Protein AF-A0A8T8TWC3-F1 (afdb_monomer_lite)

pLDDT: mean 83.65, std 14.58, range [35.47, 97.69]

Radius of gyration: 19.7 Å; chains: 1; bounding box: 53×45×51 Å

Secondary structure (DSSP, 8-state):
-HHHHHHHHHHHTPPTT-THHHHHHHHHHHHHHHHGGG--HHHHHHHHHHHHHHHHHHHHHTTHHHHH-TTHHHHHHHHHHHHHHHHHHHS-SSSPPPBTTBSS--HHHHHHHHHHHHHHHHHHHHHHHS--TTSS--SSTTSPPGGGPBPPPPHHHHT--SHHHHHHHHHHHHHHHHTT-TTS-TT-PPBHHHHHHHHHHHTT-S-S---SSHHHHHHHHHHHHHH--HHHHHHHHHTT--

Structure (mmCIF, N/CA/C/O backbone):
data_AF-A0A8T8TWC3-F1
#
_entry.id   AF-A0A8T8TWC3-F1
#
loop_
_atom_site.group_PDB
_atom_site.id
_atom_site.type_symbol
_atom_site.label_atom_id
_atom_site.label_alt_id
_atom_site.label_comp_id
_atom_site.label_asym_id
_atom_site.label_entity_id
_atom_site.label_seq_id
_atom_site.pdbx_PDB_ins_code
_atom_site.Cartn_x
_atom_site.Cartn_y
_atom_site.Cartn_z
_atom_site.occupancy
_atom_site.B_iso_or_equiv
_atom_site.auth_seq_id
_atom_site.auth_comp_id
_atom_site.auth_asym_id
_atom_site.auth_atom_id
_atom_site.pdbx_PDB_model_num
ATOM 1 N N . MET A 1 1 ? -11.747 -10.039 1.192 1.00 68.50 1 MET A N 1
ATOM 2 C CA . MET A 1 1 ? -12.001 -8.708 0.592 1.00 68.50 1 MET A CA 1
ATOM 3 C C . MET A 1 1 ? -13.422 -8.215 0.859 1.00 68.50 1 MET A C 1
ATOM 5 O O . MET A 1 1 ? -13.552 -7.086 1.308 1.00 68.50 1 MET A O 1
ATOM 9 N N . THR A 1 2 ? -14.462 -9.041 0.670 1.00 88.06 2 THR A N 1
ATOM 10 C CA . THR A 1 2 ? -15.873 -8.675 0.929 1.00 88.06 2 THR A CA 1
ATOM 11 C C . THR A 1 2 ? -16.098 -8.075 2.320 1.00 88.06 2 THR A C 1
ATOM 13 O O . THR A 1 2 ? -16.630 -6.976 2.415 1.00 88.06 2 THR A O 1
ATOM 16 N N . THR A 1 3 ? -15.568 -8.700 3.380 1.00 93.31 3 THR A N 1
ATOM 17 C CA . THR A 1 3 ? -15.693 -8.180 4.753 1.00 93.31 3 THR A CA 1
ATOM 18 C C . THR A 1 3 ? -15.097 -6.780 4.920 1.00 93.31 3 THR A C 1
ATOM 20 O O . THR A 1 3 ? -15.737 -5.903 5.490 1.00 93.31 3 THR A O 1
ATOM 23 N N . CYS A 1 4 ? -13.902 -6.530 4.372 1.00 94.69 4 CYS A N 1
ATOM 24 C CA . CYS A 1 4 ? -13.274 -5.206 4.418 1.00 94.69 4 CYS A CA 1
ATOM 25 C C . CYS A 1 4 ? -14.104 -4.159 3.662 1.00 94.69 4 CYS A C 1
ATOM 27 O O . CYS A 1 4 ? -14.303 -3.050 4.156 1.00 94.69 4 CYS A O 1
ATOM 29 N N . GLN A 1 5 ? -14.660 -4.514 2.500 1.00 94.19 5 GLN A N 1
ATOM 30 C CA . GLN A 1 5 ? -15.550 -3.623 1.750 1.00 94.19 5 GLN A CA 1
ATOM 31 C C . GLN A 1 5 ? -16.832 -3.307 2.531 1.00 94.19 5 GLN A C 1
ATOM 33 O O . GLN A 1 5 ? -17.268 -2.157 2.540 1.00 94.19 5 GLN A O 1
ATOM 38 N N . ASP A 1 6 ? -17.423 -4.298 3.201 1.00 95.50 6 ASP A N 1
ATOM 39 C CA . ASP A 1 6 ? -18.615 -4.113 4.033 1.00 95.50 6 ASP A CA 1
ATOM 40 C C . ASP A 1 6 ? -18.322 -3.206 5.236 1.00 95.50 6 ASP A C 1
ATOM 42 O O . ASP A 1 6 ? -19.067 -2.257 5.486 1.00 95.50 6 ASP A O 1
ATOM 46 N N . ILE A 1 7 ? -17.201 -3.432 5.929 1.00 95.88 7 ILE A N 1
ATOM 47 C CA . ILE A 1 7 ? -16.739 -2.590 7.041 1.00 95.88 7 ILE A CA 1
ATOM 48 C C . ILE A 1 7 ? -16.455 -1.164 6.560 1.00 95.88 7 ILE A C 1
ATOM 50 O O . ILE A 1 7 ? -16.879 -0.212 7.208 1.00 95.88 7 ILE A O 1
ATOM 54 N N . THR A 1 8 ? -15.816 -0.997 5.401 1.00 94.44 8 THR A N 1
ATOM 55 C CA . THR A 1 8 ? -15.522 0.326 4.824 1.00 94.44 8 THR A CA 1
ATOM 56 C C . THR A 1 8 ? -16.798 1.075 4.453 1.00 94.44 8 THR A C 1
ATOM 58 O O . THR A 1 8 ? -16.935 2.260 4.754 1.00 94.44 8 THR A O 1
ATOM 61 N N . ARG A 1 9 ? -17.775 0.388 3.846 1.00 93.94 9 ARG A N 1
ATOM 62 C CA . ARG A 1 9 ? -19.093 0.969 3.554 1.00 93.94 9 ARG A CA 1
ATOM 63 C C . ARG A 1 9 ? -19.804 1.384 4.838 1.00 93.94 9 ARG A C 1
ATOM 65 O O . ARG A 1 9 ? -20.318 2.496 4.912 1.00 93.94 9 ARG A O 1
ATOM 72 N N . LYS A 1 10 ? -19.764 0.531 5.864 1.00 93.81 10 LYS A N 1
ATOM 73 C CA . LYS A 1 10 ? -20.323 0.827 7.185 1.00 93.81 10 LYS A CA 1
ATOM 74 C C . LYS A 1 10 ? -19.643 2.033 7.833 1.00 93.81 10 LYS A C 1
ATOM 76 O O . LYS A 1 10 ? -20.338 2.888 8.368 1.00 93.81 10 LYS A O 1
ATOM 81 N N . PHE A 1 11 ? -18.314 2.127 7.744 1.00 92.81 11 PHE A N 1
ATOM 82 C CA . PHE A 1 11 ? -17.535 3.278 8.199 1.00 92.81 11 PHE A CA 1
ATOM 83 C C . PHE A 1 11 ? -18.023 4.554 7.506 1.00 92.81 11 PHE A C 1
ATOM 85 O O . PHE A 1 11 ? -18.388 5.503 8.191 1.00 92.81 11 PHE A O 1
ATOM 92 N N . ALA A 1 12 ? -18.125 4.564 6.176 1.00 91.88 12 ALA A N 1
ATOM 93 C CA . ALA A 1 12 ? -18.552 5.741 5.419 1.00 91.88 12 ALA A CA 1
ATOM 94 C C . ALA A 1 12 ? -19.985 6.209 5.743 1.00 91.88 12 ALA A C 1
ATOM 96 O O . ALA A 1 12 ? -20.263 7.403 5.686 1.00 91.88 12 ALA A O 1
ATOM 97 N N . SER A 1 13 ? -20.894 5.292 6.095 1.00 92.00 13 SER A N 1
ATOM 98 C CA . SER A 1 13 ? -22.295 5.612 6.408 1.00 92.00 13 SER A CA 1
ATOM 99 C C . SER A 1 13 ? -22.601 5.780 7.902 1.00 92.00 13 SER A C 1
ATOM 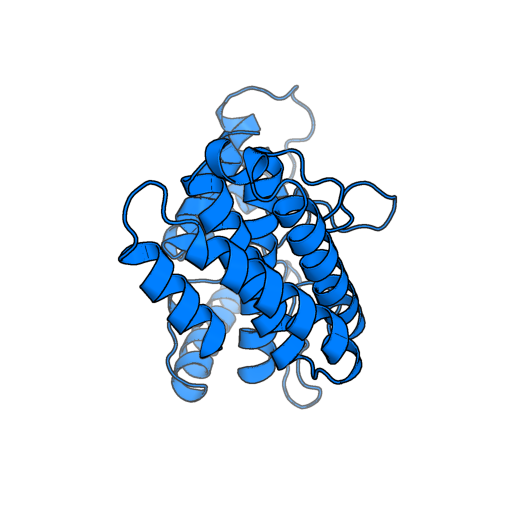101 O O . SER A 1 13 ? -23.769 5.948 8.262 1.00 92.00 13 SER A O 1
ATOM 103 N N . ARG A 1 14 ? -21.606 5.650 8.791 1.00 88.62 14 ARG A N 1
ATOM 104 C CA . ARG A 1 14 ? -21.843 5.639 10.243 1.00 88.62 14 ARG A CA 1
ATOM 105 C C . ARG A 1 14 ? -22.269 7.012 10.763 1.00 88.62 14 ARG A C 1
ATOM 107 O O . ARG A 1 14 ? -21.925 8.048 10.199 1.00 88.62 14 ARG A O 1
ATOM 114 N N . LYS A 1 15 ? -22.961 7.017 11.901 1.00 84.69 15 LYS A N 1
ATOM 115 C CA . LYS A 1 15 ? -23.199 8.240 12.682 1.00 84.69 15 LYS A CA 1
ATOM 116 C C . LYS A 1 15 ? -22.039 8.465 13.653 1.00 84.69 15 LYS A C 1
ATOM 118 O O . LYS A 1 15 ? -21.427 7.501 14.107 1.00 84.69 15 LYS A O 1
ATOM 123 N N . ALA A 1 16 ? -21.766 9.723 13.995 1.00 77.44 16 ALA A N 1
ATOM 124 C CA . ALA A 1 16 ? -20.781 10.051 15.024 1.00 77.44 16 ALA A CA 1
ATOM 125 C C . ALA A 1 16 ? -21.112 9.309 16.334 1.00 77.44 16 ALA A C 1
ATOM 127 O O . ALA A 1 16 ? -22.263 9.314 16.774 1.00 77.44 16 ALA A O 1
ATOM 128 N N . GLY A 1 17 ? -20.114 8.644 16.920 1.00 73.69 17 GLY A N 1
ATOM 129 C CA . GLY A 1 17 ? -20.278 7.822 18.125 1.00 73.69 17 GLY A CA 1
ATOM 130 C C . GLY A 1 17 ? -20.782 6.390 17.891 1.00 73.69 17 GLY A C 1
ATOM 131 O O . GLY A 1 17 ? -20.922 5.643 18.857 1.00 73.69 17 GLY A O 1
ATOM 132 N N . ASP A 1 18 ? -21.039 5.965 16.648 1.00 84.12 18 ASP A N 1
ATOM 133 C CA . ASP A 1 18 ? -21.355 4.563 16.348 1.00 84.12 18 ASP A CA 1
ATOM 134 C C . ASP A 1 18 ? -20.093 3.686 16.414 1.00 84.12 18 ASP A C 1
ATOM 136 O O . ASP A 1 18 ? -19.286 3.628 15.483 1.00 84.12 18 ASP A O 1
ATOM 140 N N . LEU A 1 19 ? -19.955 2.958 17.524 1.00 85.81 19 LEU A N 1
ATOM 141 C CA . LEU A 1 19 ? -18.819 2.071 17.780 1.00 85.81 19 LEU A CA 1
ATOM 142 C C . LEU A 1 19 ? -18.907 0.721 17.056 1.00 85.81 19 LEU A C 1
ATOM 144 O O . LEU A 1 19 ? -17.971 -0.079 17.087 1.00 85.81 19 LEU A O 1
ATOM 148 N N . SER A 1 20 ? -20.019 0.426 16.384 1.00 90.62 20 SER A N 1
ATOM 149 C CA . SER A 1 20 ? -20.250 -0.895 15.802 1.00 90.62 20 SER A CA 1
ATOM 150 C C . SER A 1 20 ? -19.314 -1.218 14.631 1.00 90.62 20 SER A C 1
ATOM 152 O O . SER A 1 20 ? -19.188 -2.385 14.253 1.00 90.62 20 SER A O 1
ATOM 154 N N . VAL A 1 21 ? -18.670 -0.212 14.033 1.00 93.56 21 VAL A N 1
ATOM 155 C CA . VAL A 1 21 ? -17.603 -0.403 13.038 1.00 93.56 21 VAL A CA 1
ATOM 156 C C . VAL A 1 21 ? -16.340 -0.953 13.697 1.00 93.56 21 VAL A C 1
ATOM 158 O O . VAL A 1 21 ? -15.746 -1.889 13.174 1.00 93.56 21 VAL A O 1
ATOM 161 N N . TRP A 1 22 ? -15.979 -0.448 14.874 1.00 93.25 22 TRP A N 1
ATOM 162 C CA . TRP A 1 22 ? -14.784 -0.871 15.606 1.00 93.25 22 TRP A CA 1
ATOM 163 C C . TRP A 1 22 ? -14.905 -2.299 16.131 1.00 93.25 22 TRP A C 1
ATOM 165 O O . TRP A 1 22 ? -13.961 -3.073 16.008 1.00 93.25 22 TRP A O 1
ATOM 175 N N . ASN A 1 23 ? -16.098 -2.698 16.581 1.00 92.50 23 ASN A N 1
ATOM 176 C CA . ASN A 1 23 ? -16.388 -4.100 16.904 1.00 92.50 23 ASN A CA 1
ATOM 177 C C . ASN A 1 23 ? -16.200 -5.027 15.693 1.00 92.50 23 ASN A C 1
ATOM 179 O O . ASN A 1 23 ? -15.664 -6.128 15.826 1.00 92.50 23 ASN A O 1
ATOM 183 N N . ALA A 1 24 ? -16.623 -4.584 14.504 1.00 95.25 24 ALA A N 1
ATOM 184 C CA . ALA A 1 24 ? -16.458 -5.356 13.276 1.00 95.25 24 ALA A CA 1
ATOM 185 C C . ALA A 1 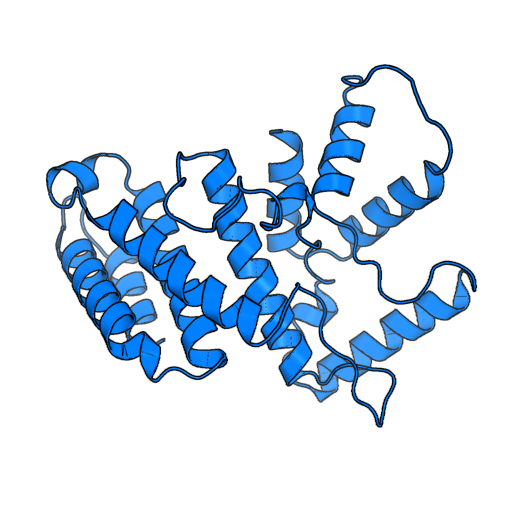24 ? -14.985 -5.435 12.846 1.00 95.25 24 ALA A C 1
ATOM 187 O O . ALA A 1 24 ? -14.532 -6.504 12.447 1.00 95.25 24 ALA A O 1
ATOM 188 N N . ILE A 1 25 ? -14.233 -4.337 12.979 1.00 96.06 25 ILE A N 1
ATOM 189 C CA . ILE A 1 25 ? -12.786 -4.300 12.725 1.00 96.06 25 ILE A CA 1
ATOM 190 C C . ILE A 1 25 ? -12.049 -5.249 13.668 1.00 96.06 25 ILE A C 1
ATOM 192 O O . ILE A 1 25 ? -11.254 -6.052 13.193 1.00 96.06 25 ILE A O 1
ATOM 196 N N . ALA A 1 26 ? -12.332 -5.199 14.973 1.00 95.12 26 ALA A N 1
ATOM 197 C CA . ALA A 1 26 ? -11.707 -6.080 15.957 1.00 95.12 26 ALA A CA 1
ATOM 198 C C . ALA A 1 26 ? -11.994 -7.560 15.651 1.00 95.12 26 ALA A C 1
ATOM 200 O O . ALA A 1 26 ? -11.069 -8.363 15.579 1.00 95.12 26 ALA A O 1
ATOM 201 N N . SER A 1 27 ? -13.256 -7.896 15.366 1.00 95.75 27 SER A N 1
ATOM 202 C CA . SER A 1 27 ? -13.653 -9.271 15.026 1.00 95.75 27 SER A CA 1
ATOM 203 C C . SER A 1 27 ? -12.989 -9.768 13.735 1.00 95.75 27 SER A C 1
ATOM 205 O O . SER A 1 27 ? -12.554 -10.915 13.646 1.00 95.75 27 SER A O 1
ATOM 207 N N . GLU A 1 28 ? -12.902 -8.915 12.710 1.00 97.12 28 GLU A N 1
ATOM 208 C CA . GLU A 1 28 ? -12.263 -9.280 11.443 1.00 97.12 28 GLU A CA 1
ATOM 209 C C . GLU A 1 28 ? -10.740 -9.382 11.576 1.00 97.12 28 GLU A C 1
ATOM 211 O O . GLU A 1 28 ? -10.138 -10.274 10.979 1.00 97.12 28 GLU A O 1
ATOM 216 N N . GLN A 1 29 ? -10.112 -8.507 12.364 1.00 97.19 29 GLN A N 1
ATOM 217 C CA . GLN A 1 29 ? -8.689 -8.598 12.680 1.00 97.19 29 GLN A CA 1
ATOM 218 C C . GLN A 1 29 ? -8.374 -9.917 13.394 1.00 97.19 29 GLN A C 1
ATOM 220 O O . GLN A 1 29 ? -7.444 -10.601 12.972 1.00 97.19 29 GLN A O 1
ATOM 225 N N . GLU A 1 30 ? -9.148 -10.300 14.413 1.00 96.88 30 GLU A N 1
ATOM 226 C CA . GLU A 1 30 ? -8.974 -11.565 15.142 1.00 96.88 30 GLU A CA 1
ATOM 227 C C . GLU A 1 30 ? -9.101 -12.765 14.194 1.00 96.88 30 GLU A C 1
ATOM 229 O O . GLU A 1 30 ? -8.195 -13.595 14.110 1.00 96.88 30 GLU A O 1
ATOM 234 N N . ARG A 1 31 ? -10.151 -12.789 13.361 1.00 97.06 31 ARG A N 1
ATOM 235 C CA . ARG A 1 31 ? -10.344 -13.834 12.344 1.00 97.06 31 ARG A CA 1
ATOM 236 C C . ARG A 1 31 ? -9.162 -13.932 11.375 1.00 97.06 31 ARG A C 1
ATOM 238 O O . ARG A 1 31 ? -8.716 -15.035 11.058 1.00 97.06 31 ARG A O 1
ATOM 245 N N . ILE A 1 32 ? -8.681 -12.796 10.865 1.00 97.31 32 ILE A N 1
ATOM 246 C CA . ILE A 1 32 ? -7.525 -12.735 9.957 1.00 97.31 32 ILE A CA 1
ATOM 247 C C . ILE A 1 32 ? -6.282 -13.264 10.659 1.00 97.31 32 ILE A C 1
ATOM 249 O O . ILE A 1 32 ? -5.545 -14.060 10.078 1.00 97.31 32 ILE A O 1
ATOM 253 N N . TYR A 1 33 ? -6.051 -12.836 11.898 1.00 96.56 33 TYR A N 1
ATOM 254 C CA . TYR A 1 33 ? -4.904 -13.263 12.674 1.00 96.56 33 TYR A CA 1
ATOM 255 C C . TYR A 1 33 ? -4.930 -14.775 12.894 1.00 96.56 33 TYR A C 1
ATOM 257 O O . TYR A 1 33 ? -3.962 -15.443 12.543 1.00 96.56 33 TYR A O 1
ATOM 265 N N . ASP A 1 34 ? -6.029 -15.352 13.365 1.00 97.00 34 ASP A N 1
ATOM 266 C CA . ASP A 1 34 ? -6.112 -16.789 13.651 1.00 97.00 34 ASP A CA 1
ATOM 267 C C . ASP A 1 34 ? -5.942 -17.662 12.406 1.00 97.00 34 ASP A C 1
ATOM 269 O O . ASP A 1 34 ? -5.289 -18.706 12.446 1.00 97.00 34 ASP A O 1
ATOM 273 N N . GLN A 1 35 ? -6.476 -17.221 11.267 1.00 96.31 35 GLN A N 1
ATOM 274 C CA . GLN A 1 35 ? -6.446 -17.998 10.026 1.00 96.31 35 GLN A CA 1
ATOM 275 C C . GLN A 1 35 ? -5.157 -17.814 9.216 1.00 96.31 35 GLN A C 1
ATOM 277 O O . GLN A 1 35 ? -4.924 -18.576 8.274 1.00 96.31 35 GLN A O 1
ATOM 282 N N . ARG A 1 36 ? -4.292 -16.858 9.587 1.00 94.75 36 ARG A N 1
ATOM 283 C CA . ARG A 1 36 ? -3.116 -16.457 8.793 1.00 94.75 36 ARG A CA 1
ATOM 284 C C . ARG A 1 36 ? -2.164 -17.596 8.443 1.00 94.75 36 ARG A C 1
ATOM 286 O O . ARG A 1 36 ? -1.517 -17.538 7.409 1.00 94.75 36 ARG A O 1
ATOM 293 N N . GLY A 1 37 ? -2.089 -18.640 9.273 1.00 93.88 37 GLY A N 1
ATOM 294 C CA . GLY A 1 37 ? -1.237 -19.807 9.017 1.00 93.88 37 GLY A CA 1
ATOM 295 C C . GLY A 1 37 ? -1.657 -20.640 7.798 1.00 93.88 37 GLY A C 1
ATOM 296 O O . GLY A 1 37 ? -0.892 -21.487 7.352 1.00 93.88 37 GLY A O 1
ATOM 297 N N . SER A 1 38 ? -2.859 -20.407 7.266 1.00 95.88 38 SER A N 1
ATOM 298 C CA . SER A 1 38 ? -3.409 -21.090 6.088 1.00 95.88 38 SER A CA 1
ATOM 299 C C . SER A 1 38 ? -3.429 -20.224 4.824 1.00 95.88 38 SER A C 1
ATOM 301 O O . SER A 1 38 ? -3.915 -20.668 3.785 1.00 95.88 38 SER A O 1
ATOM 303 N N . PHE A 1 39 ? -2.949 -18.981 4.905 1.00 97.12 39 PHE A N 1
ATOM 304 C CA . PHE A 1 39 ? -3.029 -18.035 3.799 1.00 97.12 39 PHE A CA 1
ATOM 305 C C . PHE A 1 39 ? -1.985 -18.327 2.723 1.00 97.12 39 PHE A C 1
ATOM 307 O O . PHE A 1 39 ? -0.850 -18.708 3.002 1.00 97.12 39 PHE A O 1
ATOM 314 N N . ASP A 1 40 ? -2.377 -18.106 1.471 1.00 96.38 40 ASP A N 1
ATOM 315 C CA . ASP A 1 40 ? -1.437 -17.985 0.366 1.00 96.38 40 ASP A CA 1
ATOM 316 C C . ASP A 1 40 ? -0.870 -16.553 0.289 1.00 96.38 40 ASP A C 1
ATOM 318 O O . ASP A 1 40 ? -1.226 -15.660 1.069 1.00 96.38 40 ASP A O 1
ATOM 322 N N . LYS A 1 41 ? 0.025 -16.315 -0.681 1.00 96.00 41 LYS A N 1
ATOM 323 C CA . LYS A 1 41 ? 0.637 -14.993 -0.893 1.00 96.00 41 LYS A CA 1
ATOM 324 C C . LYS A 1 41 ? -0.421 -13.892 -1.060 1.00 96.00 41 LYS A C 1
ATOM 326 O O . LYS A 1 41 ? -0.264 -12.797 -0.521 1.00 96.00 41 LYS A O 1
ATOM 331 N N . TRP A 1 42 ? -1.510 -14.188 -1.771 1.00 97.19 42 TRP A N 1
ATOM 332 C CA . TRP A 1 42 ? -2.561 -13.229 -2.084 1.00 97.19 42 TRP A CA 1
ATOM 333 C C . TRP A 1 42 ? -3.374 -12.883 -0.847 1.00 97.19 42 TRP A C 1
ATOM 335 O O . TRP A 1 42 ? -3.579 -11.707 -0.566 1.00 97.19 42 TRP A O 1
ATOM 345 N N . LEU A 1 43 ? -3.782 -13.873 -0.059 1.00 97.25 43 LEU A N 1
ATOM 346 C CA . LEU A 1 43 ? -4.511 -13.656 1.184 1.00 97.25 43 LEU A CA 1
ATOM 347 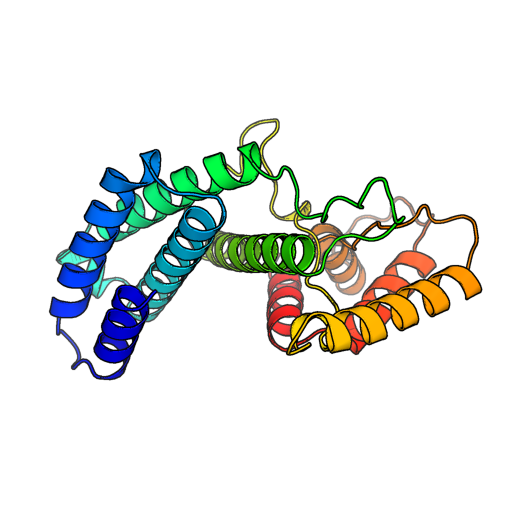C C . LEU A 1 43 ? -3.684 -12.874 2.204 1.00 97.25 43 LEU A C 1
ATOM 349 O O . LEU A 1 43 ? -4.249 -12.013 2.878 1.00 97.25 43 LEU A O 1
ATOM 353 N N . HIS A 1 44 ? -2.367 -13.080 2.275 1.00 97.44 44 HIS A N 1
ATOM 354 C CA . HIS A 1 44 ? -1.498 -12.225 3.087 1.00 97.44 44 HIS A CA 1
ATOM 355 C C . HIS A 1 44 ? -1.496 -10.768 2.610 1.00 97.44 44 HIS A C 1
ATOM 357 O O . HIS A 1 44 ? -1.637 -9.858 3.428 1.00 97.44 44 HIS A O 1
ATOM 363 N N . LEU A 1 45 ? -1.392 -10.533 1.299 1.00 97.56 45 LEU A N 1
ATOM 364 C CA . LEU A 1 45 ? -1.422 -9.185 0.725 1.00 97.56 45 LEU A CA 1
ATOM 365 C C . LEU A 1 45 ? -2.777 -8.503 0.959 1.00 97.56 45 LEU A C 1
ATOM 367 O O . LEU A 1 45 ? -2.823 -7.366 1.422 1.00 97.56 45 LEU A O 1
ATOM 371 N N . LEU A 1 46 ? -3.880 -9.212 0.715 1.00 97.38 46 LEU A N 1
ATOM 372 C CA . LEU A 1 46 ? -5.234 -8.709 0.954 1.00 97.38 46 LEU A CA 1
ATOM 373 C C . LEU A 1 46 ? -5.486 -8.412 2.435 1.00 97.38 46 LEU A C 1
ATOM 375 O O . LEU A 1 46 ? -6.168 -7.441 2.765 1.00 97.38 46 LEU A O 1
ATOM 379 N N . SER A 1 47 ? -4.936 -9.235 3.326 1.00 97.62 47 SER A N 1
ATOM 380 C CA . SER A 1 47 ? -5.018 -9.023 4.771 1.00 97.62 47 SER A CA 1
ATOM 381 C C . SER A 1 47 ? -4.215 -7.799 5.196 1.00 97.62 47 SER A C 1
ATOM 383 O O . SER A 1 47 ? -4.730 -6.976 5.948 1.00 97.62 47 SER A O 1
ATOM 385 N N . ALA A 1 48 ? -2.999 -7.625 4.671 1.00 96.69 48 ALA A N 1
ATOM 386 C CA . ALA A 1 48 ? -2.189 -6.435 4.911 1.00 96.69 48 ALA A CA 1
ATOM 387 C C . ALA A 1 48 ? -2.902 -5.161 4.428 1.00 96.69 48 ALA A C 1
ATOM 389 O O . ALA A 1 48 ? -3.029 -4.208 5.190 1.00 96.69 48 ALA A O 1
ATOM 390 N N . GLN A 1 49 ? -3.463 -5.174 3.215 1.00 97.44 49 GLN A N 1
ATOM 391 C CA . GLN A 1 49 ? -4.260 -4.064 2.682 1.00 97.44 49 GLN A CA 1
ATOM 392 C C . GLN A 1 49 ? -5.467 -3.735 3.569 1.00 97.44 49 GLN A C 1
ATOM 394 O O . GLN A 1 49 ? -5.716 -2.564 3.850 1.00 97.44 49 GLN A O 1
ATOM 399 N N . ALA A 1 50 ? -6.194 -4.747 4.055 1.00 97.69 50 ALA A N 1
ATOM 400 C CA . ALA A 1 50 ? -7.317 -4.540 4.967 1.00 97.69 50 ALA A CA 1
ATOM 401 C C . ALA A 1 50 ? -6.875 -3.918 6.303 1.00 97.69 50 ALA A C 1
ATOM 403 O O . ALA A 1 50 ? -7.492 -2.955 6.750 1.00 97.69 50 ALA A O 1
ATOM 404 N N . MET A 1 51 ? -5.787 -4.409 6.911 1.00 96.94 51 MET A N 1
ATOM 405 C CA . MET A 1 51 ? -5.241 -3.819 8.142 1.00 96.94 51 MET A CA 1
ATOM 406 C C . MET A 1 51 ? -4.832 -2.357 7.926 1.00 96.94 51 MET A C 1
ATOM 408 O O . MET A 1 51 ? -5.176 -1.502 8.738 1.00 96.94 51 MET A O 1
ATOM 412 N N . THR A 1 52 ? -4.171 -2.044 6.807 1.00 95.38 52 THR A N 1
ATOM 413 C CA . THR A 1 52 ? -3.805 -0.668 6.447 1.00 95.38 52 THR A CA 1
ATOM 414 C C . THR A 1 52 ? -5.036 0.225 6.271 1.00 95.38 52 THR A C 1
ATOM 416 O O . THR A 1 52 ? -5.049 1.352 6.761 1.00 95.38 52 THR A O 1
ATOM 419 N N . MET A 1 53 ? -6.107 -0.270 5.643 1.00 95.88 53 MET A N 1
ATOM 420 C CA . MET A 1 53 ? -7.370 0.472 5.547 1.00 95.88 53 MET A CA 1
ATOM 421 C C . MET A 1 53 ? -7.983 0.753 6.923 1.00 95.88 53 MET A C 1
ATOM 423 O O . MET A 1 53 ? -8.455 1.862 7.163 1.00 95.88 53 MET A O 1
ATOM 427 N N . TYR A 1 54 ? -7.961 -0.215 7.839 1.00 95.69 54 TYR A N 1
ATOM 428 C CA . TYR A 1 54 ? -8.480 -0.023 9.195 1.00 95.69 54 TYR A CA 1
ATOM 429 C C . TYR A 1 54 ? -7.627 0.956 10.013 1.00 95.69 54 TYR A C 1
ATOM 431 O O . TYR A 1 54 ? -8.178 1.737 10.786 1.00 95.69 54 TYR A O 1
ATOM 439 N N . LEU A 1 55 ? -6.307 0.982 9.801 1.00 93.94 55 LEU A N 1
ATOM 440 C CA . LEU A 1 55 ? -5.419 1.991 10.390 1.00 93.94 55 LEU A CA 1
ATOM 441 C C . LEU A 1 55 ? -5.716 3.400 9.856 1.00 93.94 55 LEU A C 1
ATOM 443 O O . LEU A 1 55 ? -5.772 4.342 10.640 1.00 93.94 55 LEU A O 1
ATOM 447 N N . LEU A 1 56 ? -5.983 3.553 8.555 1.00 93.44 56 LEU A N 1
ATOM 448 C CA . LEU A 1 56 ? -6.403 4.839 7.977 1.00 93.44 56 LEU A CA 1
ATOM 449 C C . LEU A 1 56 ? -7.748 5.312 8.545 1.00 93.44 56 LEU A C 1
ATOM 451 O O . LEU A 1 56 ? -7.908 6.485 8.876 1.00 93.44 56 LEU A O 1
ATOM 455 N N . MET A 1 57 ? -8.710 4.397 8.692 1.00 93.00 57 MET A N 1
ATOM 456 C CA . MET A 1 57 ? -9.995 4.684 9.337 1.00 93.00 57 MET A CA 1
ATOM 457 C C . MET A 1 57 ? -9.813 5.156 10.781 1.00 93.00 57 MET A C 1
ATOM 459 O O . MET A 1 57 ? -10.478 6.099 11.204 1.00 93.00 57 MET A O 1
ATOM 463 N N . LEU A 1 58 ? -8.918 4.505 11.529 1.00 91.50 58 LEU A N 1
ATOM 464 C CA . LEU A 1 58 ? -8.578 4.874 12.901 1.00 91.50 58 LEU A CA 1
ATOM 465 C C . LEU A 1 58 ? -7.937 6.265 12.966 1.00 91.50 58 LEU A C 1
ATOM 467 O O . LEU A 1 58 ? -8.379 7.097 13.755 1.00 91.50 58 LEU A O 1
ATOM 471 N N . ALA A 1 59 ? -6.959 6.540 12.100 1.00 89.19 59 ALA A N 1
ATOM 472 C CA . ALA A 1 59 ? -6.305 7.844 12.009 1.00 89.19 59 ALA A CA 1
ATOM 473 C C . ALA A 1 59 ? -7.301 8.976 11.695 1.00 89.19 59 ALA A C 1
ATOM 475 O O . ALA A 1 59 ? -7.151 10.083 12.203 1.00 89.19 59 ALA A O 1
ATOM 476 N N . ALA A 1 60 ? -8.342 8.695 10.903 1.00 88.75 60 ALA A N 1
ATOM 477 C CA . ALA A 1 60 ? -9.378 9.668 10.565 1.00 88.75 60 ALA A CA 1
ATOM 478 C C . ALA A 1 60 ? -10.366 9.975 11.712 1.00 88.75 60 ALA A C 1
ATOM 480 O O . ALA A 1 60 ? -10.948 11.057 11.718 1.00 88.75 60 ALA A O 1
ATOM 481 N N . GLU A 1 61 ? -10.584 9.055 12.661 1.00 84.56 61 GLU A N 1
ATOM 482 C CA . GLU A 1 61 ? -11.531 9.246 13.780 1.00 84.56 61 GLU A CA 1
ATOM 483 C C . GLU A 1 61 ? -10.875 9.870 15.028 1.00 84.56 61 GLU A C 1
ATOM 485 O O . GLU A 1 61 ? -11.541 10.540 15.822 1.00 84.56 61 GLU A O 1
ATOM 490 N N . GLY A 1 62 ? -9.569 9.659 15.211 1.00 74.75 62 GLY A N 1
ATOM 491 C CA . GLY A 1 62 ? -8.802 10.207 16.331 1.00 74.75 62 GLY A CA 1
ATOM 492 C C . GLY A 1 62 ? -9.063 9.512 17.677 1.00 74.75 62 GLY A C 1
ATOM 493 O O . GLY A 1 62 ? -9.430 8.339 17.749 1.00 74.75 62 GLY A O 1
ATOM 494 N N . GLU A 1 63 ? -8.853 10.241 18.777 1.00 73.38 63 GLU A N 1
ATOM 495 C CA . GLU A 1 63 ? -8.748 9.676 20.136 1.00 73.38 63 GLU A CA 1
ATOM 496 C C . GLU A 1 63 ? -10.036 9.031 20.675 1.00 73.38 63 GLU A C 1
ATOM 498 O O . GLU A 1 63 ? -9.979 8.173 21.559 1.00 73.38 63 GLU A O 1
ATOM 503 N N . SER A 1 64 ? -11.207 9.398 20.142 1.00 76.81 64 SER A N 1
ATOM 504 C CA . SER A 1 64 ? -12.503 8.928 20.655 1.00 76.81 64 SER A CA 1
ATOM 505 C C . SER A 1 64 ? -12.641 7.399 20.636 1.00 76.81 64 SER A C 1
ATOM 507 O O . SER A 1 64 ? -13.228 6.817 21.551 1.00 76.81 64 SER A O 1
ATOM 509 N N . VAL A 1 65 ? -12.025 6.730 19.658 1.00 78.94 65 VAL A N 1
ATOM 510 C CA . VAL A 1 65 ? -12.019 5.264 19.521 1.00 78.94 65 VAL A CA 1
ATOM 511 C C . VAL A 1 65 ? -11.243 4.597 20.646 1.00 78.94 65 VAL A C 1
ATOM 513 O O . VAL A 1 65 ? -11.665 3.564 21.167 1.00 78.94 65 VAL A O 1
ATOM 516 N N . LEU A 1 66 ? -10.121 5.195 21.048 1.00 81.75 66 LEU A N 1
ATOM 517 C CA . LEU A 1 66 ? -9.170 4.597 21.985 1.00 81.75 66 LEU A CA 1
ATOM 518 C C . LEU A 1 66 ? -9.746 4.471 23.397 1.00 81.75 66 LEU A C 1
ATOM 520 O O . LEU A 1 66 ? -9.312 3.617 24.163 1.00 81.75 66 LEU A O 1
ATOM 524 N N . THR A 1 67 ? -10.771 5.261 23.720 1.00 83.69 67 THR A N 1
ATOM 525 C CA . THR A 1 67 ? -11.492 5.154 24.996 1.00 83.69 67 THR A CA 1
ATOM 526 C C . THR A 1 67 ? -12.291 3.854 25.125 1.00 83.69 67 THR A C 1
ATOM 528 O O . THR A 1 67 ? -12.348 3.277 26.207 1.00 83.69 67 THR A O 1
ATOM 531 N N . HIS A 1 68 ? -12.881 3.367 24.029 1.00 83.12 68 HIS A N 1
ATOM 532 C CA . HIS A 1 68 ? -13.718 2.161 24.022 1.00 83.12 68 HIS A CA 1
ATOM 533 C C . HIS A 1 68 ? -12.965 0.932 23.502 1.00 83.12 68 HIS A C 1
ATOM 535 O O . HIS A 1 68 ? -13.270 -0.198 23.881 1.00 83.12 68 HIS A O 1
ATOM 541 N N . HIS A 1 69 ? -11.966 1.152 22.648 1.00 85.69 69 HIS A N 1
ATOM 542 C CA . HIS A 1 69 ? -11.189 0.108 21.992 1.00 85.69 69 HIS A CA 1
ATOM 543 C C . HIS A 1 69 ? -9.678 0.398 22.040 1.00 85.69 69 HIS A C 1
ATOM 545 O O . HIS A 1 69 ? -9.038 0.516 20.991 1.00 85.69 69 HIS A O 1
ATOM 551 N N . PRO A 1 70 ? -9.071 0.464 23.240 1.00 87.62 70 PRO A N 1
ATOM 552 C CA . PRO A 1 70 ? -7.662 0.839 23.402 1.00 87.62 70 PRO A CA 1
ATOM 553 C C . PRO A 1 70 ? -6.686 -0.124 22.707 1.00 87.62 70 PRO A C 1
ATOM 555 O O . PRO A 1 70 ? -5.580 0.265 22.351 1.00 87.62 70 PRO A O 1
ATOM 558 N N . ASN A 1 71 ? -7.101 -1.374 22.475 1.00 90.19 71 ASN A N 1
ATOM 559 C CA . ASN A 1 71 ? -6.253 -2.414 21.891 1.00 90.19 71 ASN A CA 1
ATOM 560 C C . ASN A 1 71 ? -6.325 -2.496 20.356 1.00 90.19 71 ASN A C 1
ATOM 562 O O . ASN A 1 71 ? -5.548 -3.237 19.753 1.00 90.19 71 ASN A O 1
ATOM 566 N N . ILE A 1 72 ? -7.240 -1.775 19.695 1.00 91.56 72 ILE A N 1
ATOM 567 C CA . ILE A 1 72 ? -7.353 -1.823 18.225 1.00 91.56 72 ILE A CA 1
ATOM 568 C C . ILE A 1 72 ? -6.049 -1.417 17.517 1.00 91.56 72 ILE A C 1
ATOM 570 O O . ILE A 1 72 ? -5.621 -2.165 16.640 1.00 91.56 72 ILE A O 1
ATOM 574 N N . PRO A 1 73 ? -5.363 -0.314 17.879 1.00 90.69 73 PRO A N 1
ATOM 575 C CA . PRO A 1 73 ? -4.148 0.089 17.171 1.00 90.69 73 PRO A CA 1
ATOM 576 C C . PRO A 1 73 ? -3.075 -1.004 17.208 1.00 90.69 73 PRO A C 1
ATOM 578 O O . PRO A 1 73 ? -2.573 -1.424 16.167 1.00 90.69 73 PRO A O 1
ATOM 581 N N . ILE A 1 74 ? -2.779 -1.529 18.402 1.00 90.31 74 ILE A N 1
ATOM 582 C CA . ILE A 1 74 ? -1.721 -2.528 18.586 1.00 90.31 74 ILE A CA 1
ATOM 583 C C . ILE A 1 74 ? -2.057 -3.863 17.911 1.00 90.31 74 ILE A C 1
ATOM 585 O O . ILE A 1 74 ? -1.181 -4.484 17.316 1.00 90.31 74 ILE A O 1
ATOM 589 N N . THR A 1 75 ? -3.321 -4.296 17.934 1.00 94.19 75 THR A N 1
ATOM 590 C CA . THR A 1 75 ? -3.745 -5.553 17.290 1.00 94.19 75 THR A CA 1
ATOM 591 C C . THR A 1 75 ? -3.724 -5.461 15.762 1.00 94.19 75 THR A C 1
ATOM 593 O O . THR A 1 75 ? -3.276 -6.404 15.098 1.00 94.19 75 THR A O 1
ATOM 596 N N . LEU A 1 76 ? -4.125 -4.317 15.194 1.00 95.31 76 LEU A N 1
ATOM 597 C CA . LEU A 1 76 ? -4.005 -4.036 13.761 1.00 95.31 76 LEU A CA 1
ATOM 598 C C . LEU A 1 76 ? -2.539 -4.013 13.320 1.00 95.31 76 LEU A C 1
ATOM 600 O O . LEU A 1 76 ? -2.182 -4.707 12.366 1.00 95.31 76 LEU A O 1
ATOM 604 N N . LEU A 1 77 ? -1.686 -3.273 14.035 1.00 93.06 77 LEU A N 1
ATOM 605 C CA . LEU A 1 77 ? -0.250 -3.175 13.753 1.00 93.06 77 LEU A CA 1
ATOM 606 C C . LEU A 1 77 ? 0.437 -4.542 13.835 1.00 93.06 77 LEU A C 1
ATOM 608 O O . LEU A 1 77 ? 1.138 -4.936 12.904 1.00 93.06 77 LEU A O 1
ATOM 612 N N . PHE A 1 78 ? 0.162 -5.317 14.884 1.00 92.19 78 PHE A N 1
ATOM 613 C CA . PHE A 1 78 ? 0.744 -6.646 15.053 1.00 92.19 78 PHE A CA 1
ATOM 614 C C . PHE A 1 78 ? 0.329 -7.609 13.931 1.00 92.19 78 PHE A C 1
ATOM 616 O O . PHE A 1 78 ? 1.148 -8.360 13.392 1.00 92.19 78 PHE A O 1
ATOM 623 N N . THR A 1 79 ? -0.945 -7.573 13.533 1.00 95.44 79 THR A N 1
ATOM 624 C CA . THR A 1 79 ? -1.464 -8.404 12.436 1.00 95.44 79 THR A CA 1
ATOM 625 C C . THR A 1 79 ? -0.875 -7.987 11.096 1.00 95.44 79 THR A C 1
ATOM 627 O O . THR A 1 79 ? -0.499 -8.848 10.295 1.00 95.44 79 THR A O 1
ATOM 630 N N . LEU A 1 80 ? -0.738 -6.682 10.855 1.00 95.19 80 LEU A N 1
ATOM 631 C CA . LEU A 1 80 ? -0.066 -6.138 9.679 1.00 95.19 80 LEU A CA 1
ATOM 632 C C . LEU A 1 80 ? 1.392 -6.614 9.613 1.00 95.19 80 LEU A C 1
ATOM 634 O O . LEU A 1 80 ? 1.802 -7.182 8.600 1.00 95.19 80 LEU A O 1
ATOM 638 N N . GLY A 1 81 ? 2.140 -6.477 10.712 1.00 91.38 81 GLY A N 1
ATOM 639 C CA . GLY A 1 81 ? 3.522 -6.942 10.833 1.00 91.38 81 GLY A CA 1
ATOM 640 C C . GLY A 1 81 ? 3.669 -8.447 10.609 1.00 91.38 81 GLY A C 1
ATOM 641 O O . GLY A 1 81 ? 4.583 -8.887 9.909 1.00 91.38 81 GLY A O 1
ATOM 642 N N . SER A 1 82 ? 2.739 -9.256 11.130 1.00 92.75 82 SER A N 1
ATOM 643 C CA . SER A 1 82 ? 2.725 -10.703 10.881 1.00 92.75 8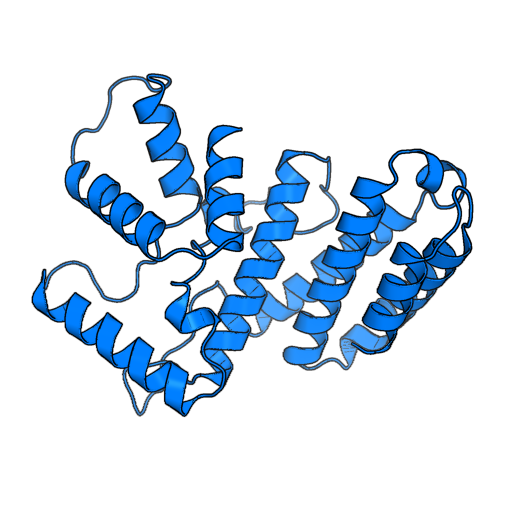2 SER A CA 1
ATOM 644 C C . SER A 1 82 ? 2.512 -11.037 9.403 1.00 92.75 82 SER A C 1
ATOM 646 O O . SER A 1 82 ? 3.182 -11.932 8.895 1.00 92.75 82 SER A O 1
ATOM 648 N N . ASN A 1 83 ? 1.606 -10.343 8.709 1.00 94.69 83 ASN A N 1
ATOM 649 C CA . ASN A 1 83 ? 1.369 -10.575 7.282 1.00 94.69 83 ASN A CA 1
ATOM 650 C C . ASN A 1 83 ? 2.570 -10.137 6.438 1.00 94.69 83 ASN A C 1
ATOM 652 O O . ASN A 1 83 ? 3.006 -10.882 5.566 1.00 94.69 83 ASN A O 1
ATOM 656 N N . PHE A 1 84 ? 3.159 -8.976 6.723 1.00 92.12 84 PHE A N 1
ATOM 657 C CA . PHE A 1 84 ? 4.337 -8.503 5.996 1.00 92.12 84 PHE A CA 1
ATOM 658 C C . PHE A 1 84 ? 5.575 -9.369 6.206 1.00 92.12 84 PHE A C 1
ATOM 660 O O . PHE A 1 84 ? 6.364 -9.531 5.277 1.00 92.12 84 PHE A O 1
ATOM 667 N N . ARG A 1 85 ? 5.730 -9.980 7.383 1.00 90.50 85 ARG A N 1
ATOM 668 C CA . ARG A 1 85 ? 6.789 -10.965 7.624 1.00 90.50 85 ARG A CA 1
ATOM 669 C C . ARG A 1 85 ? 6.677 -12.154 6.673 1.00 90.50 85 ARG A C 1
ATOM 671 O O . ARG A 1 85 ? 7.673 -12.525 6.057 1.00 90.50 85 ARG A O 1
ATOM 678 N N . GLU A 1 86 ? 5.476 -12.705 6.508 1.00 92.94 86 GLU A N 1
ATOM 679 C CA . GLU A 1 86 ? 5.247 -13.796 5.555 1.00 92.94 86 GLU A CA 1
ATOM 680 C C . GLU A 1 86 ? 5.387 -13.329 4.103 1.00 92.94 86 GLU A C 1
ATOM 682 O O . GLU A 1 86 ? 6.042 -14.002 3.309 1.00 92.94 86 GLU A O 1
ATOM 687 N N . LEU A 1 87 ? 4.877 -12.142 3.753 1.00 92.75 87 LEU A N 1
ATOM 688 C CA . LEU A 1 87 ? 5.062 -11.563 2.416 1.00 92.75 87 LEU A CA 1
ATOM 689 C C . LEU A 1 87 ? 6.543 -11.392 2.063 1.00 92.75 87 LEU A C 1
ATOM 691 O O . LEU A 1 87 ? 6.939 -11.699 0.943 1.00 92.75 87 LEU A O 1
ATOM 695 N N . ASN A 1 88 ? 7.366 -10.937 3.008 1.00 89.25 88 ASN A N 1
ATOM 696 C CA . ASN A 1 88 ? 8.809 -10.788 2.822 1.00 89.25 88 ASN A CA 1
ATOM 697 C C . ASN A 1 88 ? 9.536 -12.134 2.755 1.00 89.25 88 ASN A C 1
ATOM 699 O O . ASN A 1 88 ? 10.537 -12.238 2.054 1.00 89.25 88 ASN A O 1
ATOM 703 N N . ARG A 1 89 ? 9.030 -13.173 3.430 1.00 88.88 89 ARG A N 1
ATOM 704 C CA . ARG A 1 89 ? 9.559 -14.538 3.308 1.00 88.88 89 ARG A CA 1
ATOM 705 C C . ARG A 1 89 ? 9.252 -15.151 1.938 1.00 88.88 89 ARG A C 1
ATOM 707 O O . ARG A 1 89 ? 10.096 -15.850 1.390 1.00 88.88 89 ARG A O 1
ATOM 714 N N . ILE A 1 90 ? 8.050 -14.913 1.407 1.00 89.00 90 ILE A N 1
ATOM 715 C CA . ILE A 1 90 ? 7.588 -15.453 0.117 1.00 89.00 90 ILE A CA 1
ATOM 716 C C . ILE A 1 90 ? 8.211 -14.693 -1.059 1.00 89.00 90 ILE A C 1
ATOM 718 O O . ILE A 1 90 ? 8.647 -15.304 -2.028 1.00 89.00 90 ILE A O 1
ATOM 722 N N . SER A 1 91 ? 8.235 -13.364 -0.976 1.00 86.75 91 SER A N 1
ATOM 723 C CA . SER A 1 91 ? 8.737 -12.465 -2.014 1.00 86.75 91 SER A CA 1
ATOM 724 C C . SER A 1 91 ? 9.577 -11.370 -1.354 1.00 86.75 91 SER A C 1
ATOM 726 O O . SER A 1 91 ? 9.029 -10.321 -0.995 1.00 86.75 91 SER A O 1
ATOM 728 N N . PRO A 1 92 ? 10.886 -11.596 -1.150 1.00 84.25 92 PRO A N 1
ATOM 729 C CA . PRO A 1 92 ? 11.787 -10.593 -0.589 1.00 84.25 92 PRO A CA 1
ATOM 730 C C . PRO A 1 92 ? 11.836 -9.327 -1.454 1.00 84.25 92 PRO A C 1
ATOM 732 O O . PRO A 1 92 ? 11.807 -9.404 -2.679 1.00 84.25 92 PRO A O 1
ATOM 735 N N . GLY A 1 93 ? 11.927 -8.156 -0.823 1.00 81.38 93 GLY A N 1
ATOM 736 C CA . GLY A 1 93 ? 12.024 -6.870 -1.523 1.00 81.38 93 GLY A CA 1
ATOM 737 C C . GLY A 1 93 ? 10.740 -6.420 -2.219 1.00 81.38 93 GLY A C 1
ATOM 738 O O . GLY A 1 93 ? 9.648 -6.940 -1.965 1.00 81.38 93 GLY A O 1
ATOM 739 N N . PHE A 1 94 ? 10.890 -5.413 -3.080 1.00 81.56 94 PHE A N 1
ATOM 740 C CA . PHE A 1 94 ? 9.811 -4.797 -3.858 1.00 81.56 94 PHE A CA 1
ATOM 741 C C . PHE A 1 94 ? 10.085 -4.811 -5.371 1.00 81.56 94 PHE A C 1
ATOM 743 O O . PHE A 1 94 ? 9.465 -4.076 -6.143 1.00 81.56 94 PHE A O 1
ATOM 750 N N . MET A 1 95 ? 10.968 -5.715 -5.803 1.00 78.06 95 MET A N 1
ATOM 751 C CA . MET A 1 95 ? 11.236 -5.980 -7.212 1.00 78.06 95 MET A CA 1
ATOM 752 C C . MET A 1 95 ? 10.619 -7.311 -7.633 1.00 78.06 95 MET A C 1
ATOM 754 O O . MET A 1 95 ? 10.759 -8.327 -6.951 1.00 78.06 95 MET A O 1
ATOM 758 N N . ALA A 1 96 ? 9.905 -7.292 -8.756 1.00 76.50 96 ALA A N 1
ATOM 759 C CA . ALA A 1 96 ? 9.300 -8.487 -9.316 1.00 76.50 96 ALA A CA 1
ATOM 760 C C . ALA A 1 96 ? 10.374 -9.329 -10.006 1.00 76.50 96 ALA A C 1
ATOM 762 O O . ALA A 1 96 ? 11.036 -8.858 -10.926 1.00 76.50 96 ALA A O 1
ATOM 763 N N . ALA A 1 97 ? 10.535 -10.577 -9.566 1.00 75.94 97 ALA A N 1
ATOM 764 C CA . ALA A 1 97 ? 11.465 -11.512 -10.187 1.00 75.94 97 ALA A CA 1
ATOM 765 C C . ALA A 1 97 ? 11.148 -11.718 -11.678 1.00 75.94 97 ALA A C 1
ATOM 767 O O . ALA A 1 97 ? 9.988 -11.940 -12.048 1.00 75.94 97 ALA A O 1
ATOM 768 N N . LYS A 1 98 ? 12.198 -11.668 -12.504 1.00 78.81 98 LYS A N 1
ATOM 769 C CA . LYS A 1 98 ? 12.151 -12.003 -13.929 1.00 78.81 98 LYS A CA 1
ATOM 770 C C . LYS A 1 98 ? 11.989 -13.509 -14.135 1.00 78.81 98 LYS A C 1
ATOM 772 O O . LYS A 1 98 ? 12.492 -14.311 -13.348 1.00 78.81 98 LYS A O 1
ATOM 777 N N . GLU A 1 99 ? 11.315 -13.891 -15.213 1.00 74.00 99 GLU A N 1
ATOM 778 C CA . GLU A 1 99 ? 11.159 -15.294 -15.595 1.00 74.00 99 GLU A CA 1
ATOM 779 C C . GLU A 1 99 ? 12.460 -15.876 -16.183 1.00 74.00 99 GLU A C 1
ATOM 781 O O . GLU A 1 99 ? 13.149 -15.220 -16.957 1.00 74.00 99 GLU A O 1
ATOM 786 N N . PRO A 1 100 ? 12.806 -17.148 -15.940 1.00 71.69 100 PRO A N 1
ATOM 787 C CA . PRO A 1 100 ? 13.977 -17.756 -16.581 1.00 71.69 100 PRO A CA 1
ATOM 788 C C . PRO A 1 100 ? 13.887 -17.778 -18.117 1.00 71.69 100 PRO A C 1
ATOM 790 O O . PRO A 1 100 ? 14.902 -17.748 -18.808 1.00 71.69 100 PRO A O 1
ATOM 793 N N . SER A 1 101 ? 12.666 -17.844 -18.659 1.00 71.44 101 SER A N 1
ATOM 794 C CA . SER A 1 101 ? 12.395 -17.881 -20.102 1.00 71.44 101 SER A CA 1
ATOM 795 C C . SER A 1 101 ? 12.248 -16.504 -20.752 1.00 71.44 101 SER A C 1
ATOM 797 O O . SER A 1 101 ? 12.152 -16.415 -21.976 1.00 71.44 101 SER A O 1
ATOM 799 N N . SER A 1 102 ? 12.184 -15.428 -19.968 1.00 67.25 102 SER A N 1
ATOM 800 C CA . SER A 1 102 ? 12.119 -14.064 -20.489 1.00 67.25 102 SER A CA 1
ATOM 801 C C . SER A 1 102 ? 12.749 -13.103 -19.504 1.00 67.25 102 SER A C 1
ATOM 803 O O . SER A 1 102 ? 12.400 -13.154 -18.338 1.00 67.25 102 SER A O 1
ATOM 805 N N . ASP A 1 103 ? 13.551 -12.150 -19.969 1.00 74.75 103 ASP A N 1
ATOM 806 C CA . ASP A 1 103 ? 14.170 -11.125 -19.114 1.00 74.75 103 ASP A CA 1
ATOM 807 C C . ASP A 1 103 ? 13.161 -10.084 -18.553 1.00 74.75 103 ASP A C 1
ATOM 809 O O . ASP A 1 103 ? 13.446 -8.899 -18.454 1.00 74.75 103 ASP A O 1
ATOM 813 N N . ARG A 1 104 ? 11.939 -10.524 -18.227 1.00 78.12 104 ARG A N 1
ATOM 814 C CA . ARG A 1 104 ? 10.769 -9.750 -17.808 1.00 78.12 104 ARG A CA 1
ATOM 815 C C . ARG A 1 104 ? 10.034 -10.510 -16.696 1.00 78.12 104 ARG A C 1
ATOM 817 O O . ARG A 1 104 ? 9.983 -11.745 -16.754 1.00 78.12 104 ARG A O 1
ATOM 824 N N . PRO A 1 105 ? 9.420 -9.821 -15.725 1.00 87.38 105 PRO A N 1
ATOM 825 C CA . PRO A 1 105 ? 8.496 -10.446 -14.787 1.00 87.38 105 PRO A CA 1
ATOM 826 C C . PRO A 1 105 ? 7.159 -10.785 -15.464 1.00 87.38 105 PRO A C 1
ATOM 828 O O . PRO A 1 105 ? 6.757 -10.149 -16.441 1.00 87.38 105 PRO A O 1
ATOM 831 N N . THR A 1 106 ? 6.427 -11.757 -14.916 1.00 90.56 106 THR A N 1
ATOM 832 C CA . THR A 1 106 ? 5.008 -11.948 -15.260 1.00 90.56 106 THR A CA 1
ATOM 833 C C . THR A 1 106 ? 4.165 -10.804 -14.709 1.00 90.56 106 THR A C 1
ATOM 835 O O . THR A 1 106 ? 4.482 -10.243 -13.656 1.00 90.56 106 THR A O 1
ATOM 838 N N . TRP A 1 107 ? 3.049 -10.486 -15.375 1.00 92.81 107 TRP A N 1
ATOM 839 C CA . TRP A 1 107 ? 2.128 -9.458 -14.880 1.00 92.81 107 TRP A CA 1
ATOM 840 C C . TRP A 1 107 ? 1.598 -9.794 -13.485 1.00 92.81 107 TRP A C 1
ATOM 842 O O . TRP A 1 107 ? 1.530 -8.913 -12.634 1.00 92.81 107 TRP A O 1
ATOM 852 N N . GLU A 1 108 ? 1.287 -11.069 -13.227 1.00 93.25 108 GLU A N 1
ATOM 853 C CA . GLU A 1 108 ? 0.823 -11.531 -11.917 1.00 93.25 108 GLU A CA 1
ATOM 854 C C . GLU A 1 108 ? 1.860 -11.259 -10.814 1.00 93.25 108 GLU A C 1
ATOM 856 O O . GLU A 1 108 ? 1.521 -10.743 -9.746 1.00 93.25 108 GLU A O 1
ATOM 861 N N . ASN A 1 109 ? 3.130 -11.589 -11.059 1.00 91.69 109 ASN A N 1
ATOM 862 C CA . ASN A 1 109 ? 4.189 -11.331 -10.090 1.00 91.69 109 ASN A CA 1
ATOM 863 C C . ASN A 1 109 ? 4.429 -9.826 -9.916 1.00 91.69 109 ASN A C 1
ATOM 865 O O . ASN A 1 109 ? 4.573 -9.338 -8.796 1.00 91.69 109 ASN A O 1
ATOM 869 N N . TRP A 1 110 ? 4.409 -9.075 -11.018 1.00 93.31 110 TRP A N 1
ATOM 870 C CA . TRP A 1 110 ? 4.582 -7.629 -11.000 1.00 93.31 110 TRP A CA 1
ATOM 871 C C . TRP A 1 110 ? 3.485 -6.919 -10.203 1.00 93.31 110 TRP A C 1
ATOM 873 O O . TRP A 1 110 ? 3.797 -6.148 -9.297 1.00 93.31 110 TRP A O 1
ATOM 883 N N . ILE A 1 111 ? 2.207 -7.210 -10.472 1.00 95.25 111 ILE A N 1
ATOM 884 C CA . ILE A 1 111 ? 1.089 -6.547 -9.787 1.00 95.25 111 ILE A CA 1
ATOM 885 C C . ILE A 1 111 ? 1.040 -6.927 -8.307 1.00 95.25 111 ILE A C 1
ATOM 887 O O . ILE A 1 111 ? 0.700 -6.090 -7.469 1.00 95.25 111 ILE A O 1
ATOM 891 N N . PHE A 1 112 ? 1.429 -8.158 -7.965 1.00 95.81 112 PHE A N 1
ATOM 892 C CA . PHE A 1 112 ? 1.576 -8.596 -6.582 1.00 95.81 112 PHE A CA 1
ATOM 893 C C . PHE A 1 112 ? 2.626 -7.761 -5.838 1.00 95.81 112 PHE A C 1
ATOM 895 O O . PHE A 1 112 ? 2.339 -7.202 -4.776 1.00 95.81 112 PHE A O 1
ATOM 902 N N . VAL A 1 113 ? 3.825 -7.636 -6.410 1.00 93.44 113 VAL A N 1
ATOM 903 C CA . VAL A 1 113 ? 4.930 -6.888 -5.803 1.00 93.44 113 VAL A CA 1
ATOM 904 C C . VAL A 1 113 ? 4.630 -5.390 -5.733 1.00 93.44 113 VAL A C 1
ATOM 906 O O . VAL A 1 113 ? 4.852 -4.777 -4.691 1.00 93.44 113 VAL A O 1
ATOM 909 N N . GLU A 1 114 ? 4.055 -4.806 -6.783 1.00 94.88 114 GLU A N 1
ATOM 910 C CA . GLU A 1 114 ? 3.654 -3.396 -6.801 1.00 94.88 114 GLU A CA 1
ATOM 911 C C . GLU A 1 114 ? 2.554 -3.106 -5.765 1.00 94.88 114 GLU A C 1
ATOM 913 O O . GLU A 1 114 ? 2.601 -2.106 -5.050 1.00 94.88 114 GLU A O 1
ATOM 918 N N . SER A 1 115 ? 1.591 -4.017 -5.607 1.00 96.69 115 SER A N 1
ATOM 919 C CA . SER A 1 115 ? 0.551 -3.905 -4.578 1.00 96.69 115 SER A CA 1
ATOM 920 C C . SER A 1 115 ? 1.130 -4.007 -3.165 1.00 96.69 115 SER A C 1
ATOM 922 O O . SER A 1 115 ? 0.731 -3.250 -2.275 1.00 96.69 115 SER A O 1
ATOM 924 N N . LYS A 1 116 ? 2.085 -4.920 -2.947 1.00 94.75 116 LYS A N 1
ATOM 925 C CA . LYS A 1 116 ? 2.827 -5.050 -1.684 1.00 94.75 116 LYS A CA 1
ATOM 926 C C . LYS A 1 116 ? 3.600 -3.765 -1.377 1.00 94.75 116 LYS A C 1
ATOM 928 O O . LYS A 1 116 ? 3.517 -3.275 -0.252 1.00 94.75 116 LYS A O 1
ATOM 933 N N . LEU A 1 117 ? 4.291 -3.206 -2.372 1.00 93.44 117 LEU A N 1
ATOM 934 C CA . LEU A 1 117 ? 5.040 -1.955 -2.265 1.00 93.44 117 LEU A CA 1
ATOM 935 C C . LEU A 1 117 ? 4.142 -0.794 -1.843 1.00 93.44 117 LEU A C 1
ATOM 937 O O . LEU A 1 117 ? 4.403 -0.144 -0.835 1.00 93.44 117 LEU A O 1
ATOM 941 N N . ARG A 1 118 ? 3.042 -0.571 -2.567 1.00 95.38 118 ARG A N 1
ATOM 942 C CA . ARG A 1 118 ? 2.092 0.512 -2.271 1.00 95.38 118 ARG A CA 1
ATOM 943 C C . ARG A 1 118 ? 1.471 0.362 -0.884 1.00 95.38 118 ARG A C 1
ATOM 945 O O . ARG A 1 118 ? 1.330 1.344 -0.164 1.00 95.38 118 ARG A O 1
ATOM 952 N N . THR A 1 119 ? 1.172 -0.870 -0.467 1.00 95.31 119 THR A N 1
ATOM 953 C CA . THR A 1 119 ? 0.659 -1.152 0.885 1.00 95.31 119 THR A CA 1
ATOM 954 C C . THR A 1 119 ? 1.693 -0.820 1.965 1.00 95.31 119 THR A C 1
ATOM 956 O O . THR A 1 119 ? 1.340 -0.227 2.984 1.00 95.31 119 THR A O 1
ATOM 959 N N . ALA A 1 120 ? 2.965 -1.170 1.740 1.00 92.00 120 ALA A N 1
ATOM 960 C CA . ALA A 1 120 ? 4.056 -0.842 2.654 1.00 92.00 120 ALA A CA 1
ATOM 961 C C . ALA A 1 120 ? 4.268 0.674 2.733 1.00 92.00 120 ALA A C 1
ATOM 963 O O . ALA A 1 120 ? 4.336 1.224 3.826 1.00 92.00 120 ALA A O 1
ATOM 964 N N . ALA A 1 121 ? 4.285 1.363 1.589 1.00 91.00 121 ALA A N 1
ATOM 965 C CA . ALA A 1 121 ? 4.438 2.813 1.520 1.00 91.00 121 ALA A CA 1
ATOM 966 C C . ALA A 1 121 ? 3.350 3.555 2.316 1.00 91.00 121 ALA A C 1
ATOM 968 O O . ALA A 1 121 ? 3.677 4.474 3.060 1.00 91.00 121 ALA A O 1
ATOM 969 N N . VAL A 1 122 ? 2.080 3.125 2.253 1.00 92.44 122 VAL A N 1
ATOM 970 C CA . VAL A 1 122 ? 1.015 3.701 3.103 1.00 92.44 122 VAL A CA 1
ATOM 971 C C . VAL A 1 122 ? 1.316 3.509 4.589 1.00 92.44 122 VAL A C 1
ATOM 973 O O . VAL A 1 122 ? 1.151 4.444 5.369 1.00 92.44 122 VAL A O 1
ATOM 976 N N . TYR A 1 123 ? 1.758 2.314 4.994 1.00 89.75 123 TYR A N 1
ATOM 977 C CA . TYR A 1 123 ? 2.139 2.066 6.384 1.00 89.75 123 TYR A CA 1
ATOM 978 C C . TYR A 1 123 ? 3.271 2.996 6.828 1.00 89.75 123 TYR A C 1
ATOM 980 O O . TYR A 1 123 ? 3.189 3.592 7.897 1.00 89.75 123 TYR A O 1
ATOM 988 N N . PHE A 1 124 ? 4.311 3.153 6.015 1.00 85.25 124 PHE A N 1
ATOM 989 C CA . PHE A 1 124 ? 5.425 4.009 6.395 1.00 85.25 124 PHE A CA 1
ATOM 990 C C . PHE A 1 124 ? 5.043 5.492 6.421 1.00 85.25 124 PHE A C 1
ATOM 992 O O . PHE A 1 124 ? 5.490 6.212 7.305 1.00 85.25 124 PHE A O 1
ATOM 999 N N . ILE A 1 125 ? 4.157 5.945 5.528 1.00 86.81 125 ILE A N 1
ATOM 1000 C CA . ILE A 1 125 ? 3.578 7.294 5.602 1.00 86.81 125 ILE A CA 1
ATOM 1001 C C . ILE A 1 125 ? 2.826 7.488 6.926 1.00 86.81 125 ILE A C 1
ATOM 1003 O O . ILE A 1 125 ? 2.966 8.534 7.557 1.00 86.81 125 ILE A O 1
ATOM 1007 N N . LEU A 1 126 ? 2.068 6.485 7.384 1.00 87.00 126 LEU A N 1
ATOM 1008 C CA . LEU A 1 126 ? 1.454 6.519 8.715 1.00 87.00 126 LEU A CA 1
ATOM 1009 C C . LEU A 1 126 ? 2.517 6.569 9.820 1.00 87.00 126 LEU A C 1
ATOM 1011 O O . LEU A 1 126 ? 2.360 7.336 10.765 1.00 87.00 126 LEU A O 1
ATOM 1015 N N . ALA A 1 127 ? 3.614 5.825 9.675 1.00 84.12 127 ALA A N 1
ATOM 1016 C CA . ALA A 1 127 ? 4.727 5.822 10.624 1.00 84.12 127 ALA A CA 1
ATOM 1017 C C . ALA A 1 127 ? 5.451 7.174 10.741 1.00 84.12 127 ALA A C 1
ATOM 1019 O O . ALA A 1 127 ? 6.050 7.455 11.773 1.00 84.12 127 ALA A O 1
ATOM 1020 N N . LEU A 1 128 ? 5.383 8.036 9.718 1.00 81.06 128 LEU A N 1
ATOM 1021 C CA . LEU A 1 128 ? 5.900 9.407 9.812 1.00 81.06 128 LEU A CA 1
ATOM 1022 C C . LEU A 1 128 ? 5.067 10.298 10.743 1.00 81.06 128 LEU A C 1
ATOM 1024 O O . LEU A 1 128 ? 5.566 11.311 11.221 1.00 81.06 128 LEU A O 1
ATOM 1028 N N . GLN A 1 129 ? 3.782 9.985 10.920 1.00 79.00 129 GLN A N 1
ATOM 1029 C CA . GLN A 1 129 ? 2.821 10.833 11.636 1.00 79.00 129 GLN A CA 1
ATOM 1030 C C . GLN A 1 129 ? 2.431 10.264 13.002 1.00 79.00 129 GLN A C 1
ATOM 1032 O O . GLN A 1 129 ? 2.010 11.010 13.884 1.00 79.00 129 GLN A O 1
ATOM 1037 N N . PHE A 1 130 ? 2.558 8.950 13.177 1.00 80.12 130 PHE A N 1
ATOM 1038 C CA . PHE A 1 130 ? 2.115 8.225 14.358 1.00 80.12 130 PHE A CA 1
ATOM 1039 C C . PHE A 1 130 ? 3.217 7.302 14.873 1.00 80.12 130 PHE A C 1
ATOM 1041 O O . PHE A 1 130 ? 3.960 6.712 14.093 1.00 80.12 130 PHE A O 1
ATOM 1048 N N . ASP A 1 131 ? 3.263 7.121 16.192 1.00 74.31 131 ASP A N 1
ATOM 1049 C CA . ASP A 1 131 ? 4.096 6.095 16.815 1.00 74.31 131 ASP A CA 1
ATOM 1050 C C . ASP A 1 131 ? 3.495 4.704 16.538 1.00 74.31 131 ASP A C 1
ATOM 1052 O O . ASP A 1 131 ? 2.404 4.367 17.010 1.00 74.31 131 ASP A O 1
ATOM 1056 N N . VAL A 1 132 ? 4.179 3.919 15.702 1.00 68.19 132 VAL A N 1
ATOM 1057 C CA . VAL A 1 132 ? 3.710 2.621 15.187 1.00 68.19 132 VAL A CA 1
ATOM 1058 C C . VAL A 1 132 ? 4.714 1.491 15.423 1.00 68.19 132 VAL A C 1
ATOM 1060 O O . VAL A 1 132 ? 4.692 0.495 14.702 1.00 68.19 132 VAL A O 1
ATOM 1063 N N . ASP A 1 133 ? 5.551 1.592 16.458 1.00 63.12 133 ASP A N 1
ATOM 1064 C CA . ASP A 1 133 ? 6.654 0.659 16.768 1.00 63.12 133 ASP A CA 1
ATOM 1065 C C . ASP A 1 133 ? 6.268 -0.842 16.844 1.00 63.12 133 ASP A C 1
ATOM 1067 O O . ASP A 1 133 ? 7.125 -1.726 16.777 1.00 63.12 133 ASP A O 1
ATOM 1071 N N . PHE A 1 134 ? 4.974 -1.164 16.947 1.00 58.78 134 PHE A N 1
ATOM 1072 C CA . PHE A 1 134 ? 4.434 -2.532 16.953 1.00 58.78 134 PHE A CA 1
ATOM 1073 C C . PHE A 1 134 ? 4.059 -3.088 15.563 1.00 58.78 134 PHE A C 1
ATOM 1075 O O . PHE A 1 134 ? 3.562 -4.214 15.474 1.00 58.78 134 PHE A O 1
ATOM 1082 N N . GLY A 1 135 ? 4.230 -2.301 14.497 1.00 62.19 135 GLY A N 1
ATOM 1083 C CA . GLY A 1 135 ? 3.838 -2.625 13.126 1.00 62.19 135 GLY A CA 1
ATOM 1084 C C . GLY A 1 135 ? 4.895 -3.403 12.343 1.00 62.19 135 GLY A C 1
ATOM 1085 O O . GLY A 1 135 ? 5.277 -4.522 12.696 1.00 62.19 135 GLY A O 1
ATOM 1086 N N . LEU A 1 136 ? 5.340 -2.835 11.223 1.00 61.00 136 LEU A N 1
ATOM 1087 C CA . LEU A 1 136 ? 6.517 -3.341 10.526 1.00 61.00 136 LEU A CA 1
ATOM 1088 C C . LEU A 1 136 ? 7.753 -3.085 11.393 1.00 61.00 136 LEU A C 1
ATOM 1090 O O . LEU A 1 136 ? 7.889 -1.996 11.950 1.00 61.00 136 LEU A O 1
ATOM 1094 N N . PRO A 1 137 ? 8.656 -4.069 11.518 1.00 60.19 137 PRO A N 1
ATOM 1095 C CA . PRO A 1 137 ? 9.940 -3.830 12.150 1.00 60.19 137 PRO A CA 1
ATOM 1096 C C . PRO A 1 137 ? 10.722 -2.872 11.235 1.00 60.19 137 PRO A C 1
ATOM 1098 O O . PRO A 1 137 ? 10.965 -3.206 10.077 1.00 60.19 137 PRO A O 1
ATOM 1101 N N . CYS A 1 138 ? 11.006 -1.661 11.725 1.00 53.69 138 CYS A N 1
ATOM 1102 C CA . CYS A 1 138 ? 11.629 -0.569 10.957 1.00 53.69 138 CYS A CA 1
ATOM 1103 C C . CYS A 1 138 ? 12.961 -0.086 11.556 1.00 53.69 138 CYS A C 1
ATOM 1105 O O . CYS A 1 138 ? 13.552 0.856 11.040 1.00 53.69 138 CYS A O 1
ATOM 1107 N N . SER A 1 139 ? 13.410 -0.682 12.667 1.00 53.34 139 SER A N 1
ATOM 1108 C CA . SER A 1 139 ? 14.445 -0.073 13.525 1.00 53.34 139 SER A CA 1
ATOM 1109 C C . SER A 1 139 ? 15.513 -1.061 13.997 1.00 53.34 139 SER A C 1
ATOM 1111 O O . SER A 1 139 ? 16.385 -0.699 14.790 1.00 53.34 139 SER A O 1
ATOM 1113 N N . ARG A 1 140 ? 15.465 -2.331 13.570 1.00 57.22 140 ARG A N 1
ATOM 1114 C CA . ARG A 1 140 ? 16.526 -3.307 13.854 1.00 57.22 140 ARG A CA 1
ATOM 1115 C C . ARG A 1 140 ? 17.464 -3.393 12.663 1.00 57.22 140 ARG A C 1
ATOM 1117 O O . ARG A 1 140 ? 17.071 -3.276 11.510 1.00 57.22 140 ARG A O 1
ATOM 1124 N N . LYS A 1 141 ? 18.735 -3.664 12.949 1.00 49.22 141 LYS A N 1
ATOM 1125 C CA . LYS A 1 141 ? 19.750 -3.890 11.920 1.00 49.22 141 LYS A CA 1
ATOM 1126 C C . LYS A 1 141 ? 19.312 -5.032 10.987 1.00 49.22 141 LYS A C 1
ATOM 1128 O O . LYS A 1 141 ? 19.270 -6.181 11.425 1.00 49.22 141 LYS A O 1
ATOM 1133 N N . GLY A 1 142 ? 19.036 -4.710 9.721 1.00 55.78 142 GLY A N 1
ATOM 1134 C CA . GLY A 1 142 ? 18.555 -5.652 8.701 1.00 55.78 142 GLY A CA 1
ATOM 1135 C C . GLY A 1 142 ? 17.049 -5.593 8.410 1.00 55.78 142 GLY A C 1
ATOM 1136 O O . GLY A 1 142 ? 16.585 -6.354 7.563 1.00 55.78 142 GLY A O 1
ATOM 1137 N N . ASP A 1 143 ? 16.304 -4.716 9.085 1.00 64.25 143 ASP A N 1
ATOM 1138 C CA . ASP A 1 143 ? 14.919 -4.389 8.742 1.00 64.25 143 ASP A CA 1
ATOM 1139 C C . ASP A 1 143 ? 14.846 -3.455 7.520 1.00 64.25 143 ASP A C 1
ATOM 1141 O O . ASP A 1 143 ? 15.835 -2.824 7.150 1.00 64.25 143 ASP A O 1
ATOM 1145 N N . TYR A 1 144 ? 13.666 -3.358 6.896 1.00 63.12 144 TYR A N 1
ATOM 1146 C CA . TYR A 1 144 ? 13.423 -2.354 5.858 1.00 63.12 144 TYR A CA 1
ATOM 1147 C C . TYR A 1 144 ? 13.284 -0.978 6.506 1.00 63.12 144 TYR A C 1
ATOM 1149 O O . TYR A 1 144 ? 12.327 -0.737 7.245 1.00 63.12 144 TYR A O 1
ATOM 1157 N N . GLU A 1 145 ? 14.203 -0.072 6.190 1.00 72.00 145 GLU A N 1
ATOM 1158 C CA . GLU A 1 145 ? 14.035 1.342 6.499 1.00 72.00 145 GLU A CA 1
ATOM 1159 C C . GLU A 1 145 ? 13.070 1.972 5.493 1.00 72.00 145 GLU A C 1
ATOM 1161 O O . GLU A 1 145 ? 12.969 1.547 4.338 1.00 72.00 145 GLU A O 1
ATOM 1166 N N . PHE A 1 146 ? 12.344 3.006 5.913 1.00 74.62 146 PHE A N 1
ATOM 1167 C CA . PHE A 1 146 ? 11.431 3.692 5.001 1.00 74.62 146 PHE A CA 1
ATOM 1168 C C . PHE A 1 146 ? 12.168 4.295 3.796 1.00 74.62 146 PHE A C 1
ATOM 1170 O O . PHE A 1 146 ? 11.652 4.284 2.680 1.00 74.62 146 PHE A O 1
ATOM 1177 N N . GLU A 1 147 ? 13.405 4.751 3.998 1.00 80.75 147 GLU A N 1
ATOM 1178 C CA . GLU A 1 147 ? 14.260 5.271 2.931 1.00 80.75 147 GLU A CA 1
ATOM 1179 C C . GLU A 1 147 ? 14.601 4.223 1.860 1.00 80.75 147 GLU A C 1
ATOM 1181 O O . GLU A 1 147 ? 14.889 4.598 0.724 1.00 80.75 147 GLU A O 1
ATOM 1186 N N . ASP A 1 148 ? 14.513 2.928 2.184 1.00 79.00 148 ASP A N 1
ATOM 1187 C CA . ASP A 1 148 ? 14.795 1.816 1.273 1.00 79.00 148 ASP A CA 1
ATOM 1188 C C . ASP A 1 148 ? 13.601 1.378 0.420 1.00 79.00 148 ASP A C 1
ATOM 1190 O O . ASP A 1 148 ? 13.742 0.495 -0.430 1.00 79.00 148 ASP A O 1
ATOM 1194 N N . VAL A 1 149 ? 12.426 1.968 0.635 1.00 82.69 149 VAL A N 1
ATOM 1195 C CA . VAL A 1 149 ? 11.206 1.629 -0.101 1.00 82.69 149 VAL A CA 1
ATOM 1196 C C . VAL A 1 149 ? 11.285 2.176 -1.522 1.00 82.69 149 VAL A C 1
ATOM 1198 O O . VAL A 1 149 ? 11.479 3.374 -1.720 1.00 82.69 149 VAL A O 1
ATOM 1201 N N . ASP A 1 150 ? 11.096 1.306 -2.514 1.00 88.50 150 ASP A N 1
ATOM 1202 C CA . ASP A 1 150 ? 11.069 1.701 -3.924 1.00 88.50 150 ASP A CA 1
ATOM 1203 C C . ASP A 1 150 ? 9.914 2.678 -4.218 1.00 88.50 150 ASP A C 1
ATOM 1205 O O . ASP A 1 150 ? 8.835 2.620 -3.627 1.00 88.50 150 ASP A O 1
ATOM 1209 N N . LEU A 1 151 ? 10.094 3.572 -5.185 1.00 90.44 151 LEU A 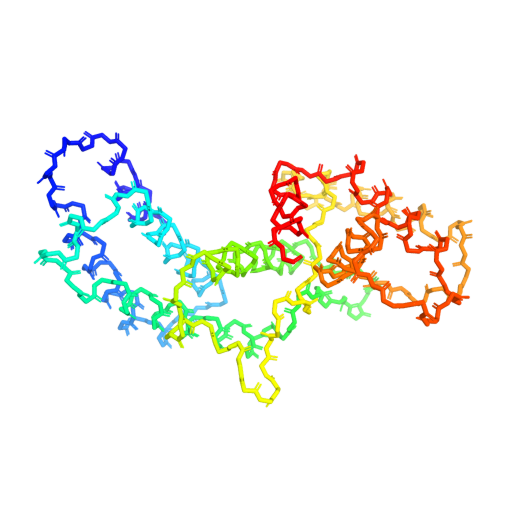N 1
ATOM 1210 C CA . LEU A 1 151 ? 9.025 4.459 -5.619 1.00 90.44 151 LEU A CA 1
ATOM 1211 C C . LEU A 1 151 ? 7.968 3.693 -6.440 1.00 90.44 151 LEU A C 1
ATOM 1213 O O . LEU A 1 151 ? 8.315 2.819 -7.253 1.00 90.44 151 LEU A O 1
ATOM 1217 N N . PRO A 1 152 ? 6.673 4.041 -6.282 1.00 93.25 152 PRO A N 1
ATOM 1218 C CA . PRO A 1 152 ? 5.582 3.474 -7.070 1.00 93.25 152 PRO A CA 1
ATOM 1219 C C . PRO A 1 152 ? 5.828 3.567 -8.575 1.00 93.25 152 PRO A C 1
ATOM 1221 O O . PRO A 1 152 ? 6.518 4.464 -9.063 1.00 93.25 152 PRO A O 1
ATOM 1224 N N . ALA A 1 153 ? 5.274 2.611 -9.313 1.00 92.75 153 ALA A N 1
ATOM 1225 C CA . ALA A 1 153 ? 5.477 2.506 -10.749 1.00 92.75 153 ALA A CA 1
ATOM 1226 C C . ALA A 1 153 ? 4.771 3.640 -11.499 1.00 92.75 153 ALA A C 1
ATOM 1228 O O . ALA A 1 153 ? 3.887 4.308 -10.962 1.00 92.75 153 ALA A O 1
ATOM 1229 N N . ALA A 1 154 ? 5.129 3.794 -12.775 1.00 92.00 154 ALA A N 1
ATOM 1230 C CA . ALA A 1 154 ? 4.421 4.672 -13.692 1.00 92.00 154 ALA A CA 1
ATOM 1231 C C . ALA A 1 154 ? 2.919 4.342 -13.735 1.00 92.00 154 ALA A C 1
ATOM 1233 O O . ALA A 1 154 ? 2.519 3.171 -13.768 1.00 92.00 154 ALA A O 1
ATOM 1234 N N . LYS A 1 155 ? 2.097 5.389 -13.811 1.00 94.50 155 LYS A N 1
ATOM 1235 C CA . LYS A 1 155 ? 0.634 5.337 -13.874 1.00 94.50 155 LYS A CA 1
ATOM 1236 C C . LYS A 1 155 ? 0.137 4.365 -14.940 1.00 94.50 155 LYS A C 1
ATOM 1238 O O . LYS A 1 155 ? -0.709 3.526 -14.656 1.00 94.50 155 LYS A O 1
ATOM 1243 N N . ILE A 1 156 ? 0.726 4.414 -16.136 1.00 94.56 156 ILE A N 1
ATOM 1244 C CA . ILE A 1 156 ? 0.330 3.564 -17.269 1.00 94.56 156 ILE A CA 1
ATOM 1245 C C . ILE A 1 156 ? 0.506 2.062 -16.999 1.00 94.56 156 ILE A C 1
ATOM 1247 O O . ILE A 1 156 ? -0.285 1.261 -17.491 1.00 94.56 156 ILE A O 1
ATOM 1251 N N . LEU A 1 157 ? 1.491 1.672 -16.179 1.00 93.94 157 LEU A N 1
ATOM 1252 C CA . LEU A 1 157 ? 1.677 0.277 -15.776 1.00 93.94 157 LEU A CA 1
ATOM 1253 C C . LEU A 1 157 ? 0.669 -0.127 -14.703 1.00 93.94 157 LEU A C 1
ATOM 1255 O O . LEU A 1 157 ? 0.110 -1.219 -14.763 1.00 93.94 157 LEU A O 1
ATOM 1259 N N . TRP A 1 158 ? 0.440 0.740 -13.715 1.00 95.50 158 TRP A N 1
ATOM 1260 C CA . TRP A 1 158 ? -0.479 0.459 -12.613 1.00 95.50 158 TRP A CA 1
ATOM 1261 C C . TRP A 1 158 ? -1.942 0.392 -13.066 1.00 95.50 158 TRP A C 1
ATOM 1263 O O . TRP A 1 158 ? -2.688 -0.480 -12.629 1.00 95.50 158 TRP A O 1
ATOM 1273 N N . GLU A 1 159 ? -2.349 1.274 -13.977 1.00 94.69 159 GLU A N 1
ATOM 1274 C CA . GLU A 1 159 ? -3.721 1.349 -14.491 1.00 94.69 159 GLU A CA 1
ATOM 1275 C C . GLU A 1 159 ? -4.026 0.329 -15.601 1.00 94.69 159 GLU A C 1
ATOM 1277 O O . GLU A 1 159 ? -5.156 0.260 -16.102 1.00 94.69 159 GLU A O 1
ATOM 1282 N N . ALA A 1 160 ? -3.044 -0.485 -15.994 1.00 95.31 160 ALA A N 1
ATOM 1283 C CA . ALA A 1 160 ? -3.236 -1.531 -16.983 1.00 95.31 160 ALA A CA 1
ATOM 1284 C C . ALA A 1 160 ? -4.269 -2.565 -16.499 1.00 95.31 160 ALA A C 1
ATOM 1286 O O . ALA A 1 160 ? -4.105 -3.234 -15.480 1.00 95.31 160 ALA A O 1
ATOM 1287 N N . LYS A 1 161 ? -5.357 -2.722 -17.262 1.00 93.00 161 LYS A N 1
ATOM 1288 C CA . LYS A 1 161 ? -6.529 -3.521 -16.854 1.00 93.00 161 LYS A CA 1
ATOM 1289 C C . LYS A 1 161 ? -6.311 -5.029 -16.931 1.00 93.00 161 LYS A C 1
ATOM 1291 O O . LYS A 1 161 ? -7.082 -5.793 -16.358 1.00 93.00 161 LYS A O 1
ATOM 1296 N N . ASN A 1 162 ? -5.341 -5.455 -17.727 1.00 94.62 162 ASN A N 1
ATOM 1297 C CA . ASN A 1 162 ? -5.020 -6.855 -17.953 1.00 94.62 162 ASN A CA 1
ATOM 1298 C C . ASN A 1 162 ? -3.564 -7.015 -18.400 1.00 94.62 162 ASN A C 1
ATOM 1300 O O . ASN A 1 162 ? -2.934 -6.058 -18.858 1.00 94.62 162 ASN A O 1
ATOM 1304 N N . GLU A 1 163 ? -3.079 -8.253 -18.340 1.00 94.81 163 GLU A N 1
ATOM 1305 C CA . GLU A 1 163 ? -1.722 -8.640 -18.734 1.00 94.81 163 GLU A CA 1
ATOM 1306 C C . GLU A 1 163 ? -1.323 -8.146 -20.127 1.00 94.81 163 GLU A C 1
ATOM 1308 O O . GLU A 1 163 ? -0.205 -7.679 -20.312 1.00 94.81 163 GLU A O 1
ATOM 1313 N N . GLN A 1 164 ? -2.228 -8.201 -21.108 1.00 95.06 164 GLN A N 1
ATOM 1314 C CA . GLN A 1 164 ? -1.919 -7.805 -22.485 1.00 95.06 164 GLN A CA 1
ATOM 1315 C C . GLN A 1 164 ? -1.641 -6.302 -22.580 1.00 95.06 164 GLN A C 1
ATOM 1317 O O . GLN A 1 164 ? -0.651 -5.892 -23.185 1.00 95.06 164 GLN A O 1
ATOM 1322 N N . SER A 1 165 ? -2.498 -5.484 -21.958 1.00 95.75 165 SER A N 1
ATOM 1323 C CA . SER A 1 165 ? -2.289 -4.036 -21.876 1.00 95.75 165 SER A CA 1
ATOM 1324 C C . SER A 1 165 ? -1.029 -3.698 -21.087 1.00 95.75 165 SER A C 1
ATOM 1326 O O . SER A 1 165 ? -0.223 -2.909 -21.560 1.00 95.75 165 SER A O 1
ATOM 1328 N N . TRP A 1 166 ? -0.805 -4.364 -19.953 1.00 95.44 166 TRP A N 1
ATOM 1329 C CA . TRP A 1 166 ? 0.376 -4.143 -19.127 1.00 95.44 166 TRP A CA 1
ATOM 1330 C C . TRP A 1 166 ? 1.660 -4.465 -19.886 1.00 95.44 166 TRP A C 1
ATOM 1332 O O . TRP A 1 166 ? 2.585 -3.663 -19.897 1.00 95.44 166 TRP A O 1
ATOM 1342 N N . ARG A 1 167 ? 1.697 -5.607 -20.580 1.00 93.12 167 ARG A N 1
ATOM 1343 C CA . ARG A 1 167 ? 2.873 -6.061 -21.324 1.00 93.12 167 ARG A CA 1
ATOM 1344 C C . ARG A 1 167 ? 3.249 -5.090 -22.434 1.00 93.12 167 ARG A C 1
ATOM 1346 O O . ARG A 1 167 ? 4.427 -4.820 -22.624 1.00 93.12 167 ARG A O 1
ATOM 1353 N N . LYS A 1 168 ? 2.254 -4.533 -23.129 1.00 93.44 168 LYS A N 1
ATOM 1354 C CA . LYS A 1 168 ? 2.479 -3.503 -24.146 1.00 93.44 168 LYS A CA 1
ATOM 1355 C C . LYS A 1 168 ? 3.151 -2.262 -23.550 1.00 93.44 168 LYS A C 1
ATOM 1357 O O . LYS A 1 168 ? 4.136 -1.799 -24.113 1.00 93.44 168 LYS A O 1
ATOM 1362 N N . GLU A 1 169 ? 2.630 -1.739 -22.442 1.00 92.62 169 GLU A N 1
ATOM 1363 C CA . GLU A 1 169 ? 3.196 -0.551 -21.786 1.00 92.62 169 GLU A CA 1
ATOM 1364 C C . GLU A 1 169 ? 4.586 -0.844 -21.191 1.00 92.62 169 GLU A C 1
ATOM 1366 O O . GLU A 1 169 ? 5.506 -0.039 -21.325 1.00 92.62 169 GLU A O 1
ATOM 1371 N N . TYR A 1 170 ? 4.773 -2.026 -20.595 1.00 89.56 170 TYR A N 1
ATOM 1372 C CA . TYR A 1 170 ? 6.057 -2.471 -20.048 1.00 89.56 170 TYR A CA 1
ATOM 1373 C C . TYR A 1 170 ? 7.131 -2.552 -21.134 1.00 89.56 170 TYR A C 1
ATOM 1375 O O . TYR A 1 170 ? 8.207 -1.983 -20.976 1.00 89.56 170 TYR A O 1
ATOM 1383 N N . ASP A 1 171 ? 6.819 -3.179 -22.270 1.00 88.50 171 ASP A N 1
ATOM 1384 C CA . ASP A 1 171 ? 7.752 -3.302 -23.391 1.00 88.50 171 ASP A CA 1
ATOM 1385 C C . ASP A 1 171 ? 8.135 -1.931 -23.976 1.00 88.50 171 ASP A C 1
ATOM 1387 O O . ASP A 1 171 ? 9.285 -1.736 -24.364 1.00 88.50 171 ASP A O 1
ATOM 1391 N N . GLN A 1 172 ? 7.209 -0.967 -24.014 1.00 86.38 172 GLN A N 1
ATOM 1392 C CA . GLN A 1 172 ? 7.501 0.402 -24.459 1.00 86.38 172 GLN A CA 1
ATOM 1393 C C . GLN A 1 172 ? 8.440 1.139 -23.500 1.00 86.38 172 GLN A C 1
ATOM 1395 O O . GLN A 1 172 ? 9.362 1.824 -23.946 1.00 86.38 172 GLN A O 1
ATOM 1400 N N . ILE A 1 173 ? 8.222 0.998 -22.190 1.00 83.69 173 ILE A N 1
ATOM 1401 C CA . ILE A 1 173 ? 9.075 1.612 -21.168 1.00 83.69 173 ILE A CA 1
ATOM 1402 C C . ILE A 1 173 ? 10.484 1.019 -21.207 1.00 83.69 173 ILE A C 1
ATOM 1404 O O . ILE A 1 173 ? 11.449 1.777 -21.126 1.00 83.69 173 ILE A O 1
ATOM 1408 N N . GLU A 1 174 ? 10.613 -0.303 -21.336 1.00 79.06 174 GLU A N 1
ATOM 1409 C CA . GLU A 1 174 ? 11.919 -0.970 -21.411 1.00 79.06 174 GLU A CA 1
ATOM 1410 C C . GLU A 1 174 ? 12.677 -0.582 -22.688 1.00 79.06 174 GLU A C 1
ATOM 1412 O O . GLU A 1 174 ? 13.839 -0.194 -22.608 1.00 79.06 174 GLU A O 1
ATOM 1417 N N . GLN A 1 175 ? 12.013 -0.543 -23.850 1.00 75.81 175 GLN A N 1
ATOM 1418 C CA . GLN A 1 175 ? 12.637 -0.074 -25.099 1.00 75.81 175 GLN A CA 1
ATOM 1419 C C . GLN A 1 175 ? 13.154 1.366 -24.982 1.00 75.81 175 GLN A C 1
ATOM 1421 O O . GLN A 1 175 ? 14.283 1.660 -25.364 1.00 75.81 175 GLN A O 1
ATOM 1426 N N . ALA A 1 176 ? 12.366 2.262 -24.383 1.00 71.50 176 ALA A N 1
ATOM 1427 C CA . ALA A 1 176 ? 12.782 3.645 -24.160 1.00 71.50 176 ALA A CA 1
ATOM 1428 C C . ALA A 1 176 ? 13.943 3.788 -23.152 1.00 71.50 176 ALA A C 1
ATOM 1430 O O . ALA A 1 176 ? 14.573 4.846 -23.095 1.00 71.50 176 ALA A O 1
ATOM 1431 N N . ARG A 1 177 ? 14.204 2.769 -22.319 1.00 66.56 177 ARG A N 1
ATOM 1432 C CA . ARG A 1 177 ? 15.330 2.737 -21.368 1.00 66.56 177 ARG A CA 1
ATOM 1433 C C . ARG A 1 177 ? 16.624 2.280 -22.038 1.00 66.56 177 ARG A C 1
ATOM 1435 O O . ARG A 1 177 ? 17.661 2.889 -21.774 1.00 66.56 177 ARG A O 1
ATOM 1442 N N . ASP A 1 178 ? 16.551 1.293 -22.927 1.00 57.03 178 ASP A N 1
ATOM 1443 C CA . ASP A 1 178 ? 17.710 0.770 -23.664 1.00 57.03 178 ASP A CA 1
ATOM 1444 C C . ASP A 1 178 ? 18.316 1.801 -24.637 1.00 57.03 178 ASP A C 1
ATOM 1446 O O . ASP A 1 178 ? 19.530 1.820 -24.843 1.00 57.03 178 ASP A O 1
ATOM 1450 N N . ASP A 1 179 ? 17.502 2.717 -25.173 1.00 53.72 179 ASP A N 1
ATOM 1451 C CA . ASP A 1 179 ? 17.948 3.744 -26.127 1.00 53.72 179 ASP A CA 1
ATOM 1452 C C . ASP A 1 179 ? 18.803 4.869 -25.502 1.00 53.72 179 ASP A C 1
ATOM 1454 O O . ASP A 1 179 ? 19.474 5.601 -26.235 1.00 53.72 179 ASP A O 1
ATOM 1458 N N . PHE A 1 180 ? 18.800 5.043 -24.169 1.00 53.00 180 PHE A N 1
ATOM 1459 C CA . PHE A 1 180 ? 19.390 6.231 -23.534 1.00 53.00 180 PHE A CA 1
ATOM 1460 C C . PHE A 1 180 ? 20.795 6.043 -22.922 1.00 53.00 180 PHE A C 1
ATOM 1462 O O . PHE A 1 180 ? 21.595 6.957 -23.100 1.00 53.00 180 PHE A O 1
ATOM 1469 N N . ILE A 1 181 ? 21.162 4.933 -22.247 1.00 43.16 181 ILE A N 1
ATOM 1470 C CA . ILE A 1 181 ? 22.541 4.690 -21.722 1.00 43.16 181 ILE A CA 1
ATOM 1471 C C . ILE A 1 181 ? 22.801 3.175 -21.463 1.00 43.16 181 ILE A C 1
ATOM 1473 O O . ILE A 1 181 ? 22.077 2.591 -20.662 1.00 43.16 181 ILE A O 1
ATOM 1477 N N . PRO A 1 182 ? 23.900 2.547 -21.951 1.00 37.53 182 PRO A N 1
ATOM 1478 C CA . PRO A 1 182 ? 24.224 1.124 -21.703 1.00 37.53 182 PRO A CA 1
ATOM 1479 C C . PRO A 1 182 ? 24.789 0.783 -20.302 1.00 37.53 182 PRO A C 1
ATOM 1481 O O . PRO A 1 182 ? 25.268 -0.328 -20.092 1.00 37.53 182 PRO A O 1
ATOM 1484 N N . VAL A 1 183 ? 24.854 1.739 -19.365 1.00 38.41 183 VAL A N 1
ATOM 1485 C CA . VAL A 1 183 ? 25.738 1.664 -18.172 1.00 38.41 183 VAL A CA 1
ATOM 1486 C C . VAL A 1 183 ? 25.000 1.778 -16.833 1.00 38.41 183 VAL A C 1
ATOM 1488 O O . VAL A 1 183 ? 25.593 1.510 -15.791 1.00 38.41 183 VAL A O 1
ATOM 1491 N N . ARG A 1 184 ? 23.700 2.091 -16.809 1.00 40.03 184 ARG A N 1
ATOM 1492 C CA . ARG A 1 184 ? 22.908 1.860 -15.593 1.00 40.03 184 ARG A CA 1
ATOM 1493 C C . ARG A 1 184 ? 22.290 0.478 -15.716 1.00 40.03 184 ARG A C 1
ATOM 1495 O O . ARG A 1 184 ? 21.401 0.269 -16.530 1.00 40.03 184 ARG A O 1
ATOM 1502 N N . THR A 1 185 ? 22.831 -0.464 -14.946 1.00 35.47 185 THR A N 1
ATOM 1503 C CA . THR A 1 185 ? 22.274 -1.808 -14.782 1.00 35.47 185 THR A CA 1
ATOM 1504 C C . THR A 1 185 ? 20.764 -1.719 -14.637 1.00 35.47 185 THR A C 1
ATOM 1506 O O . THR A 1 185 ? 20.263 -0.924 -13.838 1.00 35.47 185 THR A O 1
ATOM 1509 N N . SER A 1 186 ? 20.083 -2.519 -15.449 1.00 40.84 186 SER A N 1
ATOM 1510 C CA . SER A 1 186 ? 18.646 -2.735 -15.445 1.00 40.84 186 SER A CA 1
ATOM 1511 C C . SER A 1 186 ? 18.064 -2.693 -14.024 1.00 40.84 186 SER A C 1
ATOM 1513 O O . SER A 1 186 ? 18.608 -3.322 -13.120 1.00 40.84 186 SER A O 1
ATOM 1515 N N . GLU A 1 187 ? 16.927 -2.013 -13.859 1.00 48.78 187 GLU A N 1
ATOM 1516 C CA . GLU A 1 187 ? 15.987 -2.182 -12.731 1.00 48.78 187 GLU A CA 1
ATOM 1517 C C . GLU A 1 187 ? 16.209 -1.423 -11.411 1.00 48.78 187 GLU A C 1
ATOM 1519 O O . GLU A 1 187 ? 15.453 -1.658 -10.471 1.00 48.78 187 GLU A O 1
ATOM 1524 N N . ALA A 1 188 ? 17.126 -0.458 -11.298 1.00 60.47 188 ALA A N 1
ATOM 1525 C CA . ALA A 1 188 ? 17.160 0.375 -10.088 1.00 60.47 188 ALA A CA 1
ATOM 1526 C C . ALA A 1 188 ? 15.961 1.346 -10.061 1.00 60.47 188 ALA A C 1
ATOM 1528 O O . ALA A 1 188 ? 16.013 2.440 -10.631 1.00 60.47 188 ALA A O 1
ATOM 1529 N N . ARG A 1 189 ? 14.854 0.941 -9.423 1.00 78.50 189 ARG A N 1
ATOM 1530 C CA . ARG A 1 189 ? 13.784 1.872 -9.041 1.00 78.50 189 ARG A CA 1
ATOM 1531 C C . ARG A 1 189 ? 14.398 2.913 -8.109 1.00 78.50 189 ARG A C 1
ATOM 1533 O O . ARG A 1 189 ? 15.186 2.572 -7.230 1.00 78.50 189 ARG A O 1
ATOM 1540 N N . LEU A 1 190 ? 14.041 4.178 -8.318 1.00 87.62 190 LEU A N 1
ATOM 1541 C CA . LEU A 1 190 ? 14.318 5.208 -7.322 1.00 87.62 190 LEU A CA 1
ATOM 1542 C C . LEU A 1 190 ? 13.696 4.778 -5.998 1.00 87.62 190 LEU A C 1
ATOM 1544 O O . LEU A 1 190 ? 12.644 4.137 -5.998 1.00 87.62 190 LEU A O 1
ATOM 1548 N N . LYS A 1 191 ? 14.323 5.153 -4.894 1.00 88.69 191 LYS A N 1
ATOM 1549 C CA . LYS A 1 191 ? 13.839 4.888 -3.544 1.00 88.69 191 LYS A CA 1
ATOM 1550 C C . LYS A 1 191 ? 13.240 6.139 -2.918 1.00 88.69 191 LYS A C 1
ATOM 1552 O O . LYS A 1 191 ? 13.492 7.262 -3.353 1.00 88.69 191 LYS A O 1
ATOM 1557 N N . TYR A 1 192 ? 12.486 5.971 -1.841 1.00 88.50 192 TYR A N 1
ATOM 1558 C CA . TYR A 1 192 ? 11.978 7.094 -1.061 1.00 88.50 192 TYR A CA 1
ATOM 1559 C C . TYR A 1 192 ? 13.108 7.975 -0.509 1.00 88.50 192 TYR A C 1
ATOM 1561 O O . TYR A 1 192 ? 13.015 9.202 -0.565 1.00 88.50 192 TYR A O 1
ATOM 1569 N N . GLY A 1 193 ? 14.211 7.370 -0.055 1.00 87.62 193 GLY A N 1
ATOM 1570 C CA . GLY A 1 193 ? 15.394 8.103 0.399 1.00 87.62 193 GLY A CA 1
ATOM 1571 C C . GLY A 1 193 ? 15.999 9.005 -0.682 1.00 87.62 193 GLY A C 1
ATOM 1572 O O . GLY A 1 193 ? 16.544 10.059 -0.363 1.00 87.62 193 GLY A O 1
ATOM 1573 N N . ASP A 1 194 ? 15.846 8.654 -1.961 1.00 89.69 194 ASP A N 1
ATOM 1574 C CA . ASP A 1 194 ? 16.296 9.491 -3.077 1.00 89.69 194 ASP A CA 1
ATOM 1575 C C . ASP A 1 194 ? 15.458 10.777 -3.192 1.00 89.69 194 ASP A C 1
ATOM 1577 O O . ASP A 1 194 ? 16.011 11.852 -3.431 1.00 89.69 194 ASP A O 1
ATOM 1581 N N . LEU A 1 195 ? 14.143 10.702 -2.936 1.00 89.25 195 LEU A N 1
ATOM 1582 C CA . LEU A 1 195 ? 13.275 11.886 -2.868 1.00 89.25 195 LEU A CA 1
ATOM 1583 C C . LEU A 1 195 ? 13.607 12.776 -1.666 1.00 89.25 195 LEU A C 1
ATOM 1585 O O . LEU A 1 195 ? 13.650 13.997 -1.804 1.00 89.25 195 LEU A O 1
ATOM 1589 N N . VAL A 1 196 ? 13.850 12.178 -0.496 1.00 88.25 196 VAL A N 1
ATOM 1590 C CA . VAL A 1 196 ? 14.204 12.925 0.725 1.00 88.25 196 VAL A CA 1
ATOM 1591 C C . VAL A 1 196 ? 15.512 13.686 0.523 1.00 88.25 196 VAL A C 1
ATOM 1593 O O . VAL A 1 196 ? 15.569 14.886 0.795 1.00 88.25 196 VAL A O 1
ATOM 1596 N N . LYS A 1 197 ? 16.542 13.021 -0.017 1.00 87.12 197 LYS A N 1
ATOM 1597 C CA . LYS A 1 197 ? 17.826 13.654 -0.363 1.00 87.12 197 LYS A CA 1
ATOM 1598 C C . LYS A 1 197 ? 17.624 14.826 -1.321 1.00 87.12 197 LYS A C 1
ATOM 1600 O O . LYS A 1 197 ? 18.086 15.931 -1.050 1.00 87.12 197 LYS A O 1
ATOM 1605 N N . PHE A 1 198 ? 16.865 14.617 -2.395 1.00 86.94 198 PHE A N 1
ATOM 1606 C CA . PHE A 1 198 ? 16.569 15.665 -3.371 1.00 86.94 198 PHE A CA 1
ATOM 1607 C C . PHE A 1 198 ? 15.871 16.885 -2.749 1.00 86.94 198 PHE A C 1
ATOM 1609 O O . PHE A 1 198 ? 16.258 18.027 -3.011 1.00 86.94 198 PHE A O 1
ATOM 1616 N N . ASN A 1 199 ? 14.881 16.671 -1.880 1.00 85.56 199 ASN A N 1
ATOM 1617 C CA . ASN A 1 199 ? 14.159 17.761 -1.222 1.00 85.56 199 ASN A CA 1
ATOM 1618 C C . ASN A 1 199 ? 15.032 18.525 -0.216 1.00 85.56 199 ASN A C 1
ATOM 1620 O O . ASN A 1 199 ? 15.020 19.758 -0.213 1.00 85.56 199 ASN A O 1
ATOM 1624 N N . LYS A 1 200 ? 15.835 17.824 0.598 1.00 82.81 200 LYS A N 1
ATOM 1625 C CA . LYS A 1 200 ? 16.767 18.450 1.555 1.00 82.81 200 LYS A CA 1
ATOM 1626 C C . LYS A 1 200 ? 17.795 19.334 0.855 1.00 82.81 200 LYS A C 1
ATOM 1628 O O . LYS A 1 200 ? 18.100 20.428 1.337 1.00 82.81 200 LYS A O 1
ATOM 1633 N N . GLN A 1 201 ? 18.261 18.907 -0.315 1.00 78.88 201 GLN A N 1
ATOM 1634 C CA . GLN A 1 201 ? 19.177 19.681 -1.150 1.00 78.88 201 GLN A CA 1
ATOM 1635 C C . GLN A 1 201 ? 18.515 20.937 -1.723 1.00 78.88 201 GLN A C 1
ATOM 1637 O O . GLN A 1 201 ? 19.105 22.015 -1.650 1.00 78.88 201 GLN A O 1
ATOM 1642 N N . LYS A 1 202 ? 17.270 20.853 -2.218 1.00 76.69 202 LYS A N 1
ATOM 1643 C CA . LYS A 1 202 ? 16.542 22.035 -2.724 1.00 76.69 202 LYS A CA 1
ATOM 1644 C C . LYS A 1 202 ? 16.204 23.055 -1.637 1.00 76.69 202 LYS A C 1
ATOM 1646 O O . LYS A 1 202 ? 16.211 24.252 -1.917 1.00 76.69 202 LYS A O 1
ATOM 1651 N N . CYS A 1 203 ? 15.958 22.607 -0.409 1.00 74.62 203 CYS A N 1
ATOM 1652 C CA . CYS A 1 203 ? 15.721 23.485 0.738 1.00 74.62 203 CYS A CA 1
ATOM 1653 C C . CYS A 1 203 ? 17.013 24.066 1.352 1.00 74.62 203 CYS A C 1
ATOM 1655 O O . CYS A 1 203 ? 16.931 24.936 2.217 1.00 74.62 203 CYS A O 1
ATOM 1657 N N . GLY A 1 204 ? 18.200 23.623 0.910 1.00 66.12 204 GLY A N 1
ATOM 1658 C CA . GLY A 1 204 ? 19.492 24.085 1.433 1.00 66.12 204 GLY A CA 1
ATOM 1659 C C . GLY A 1 204 ? 19.822 23.565 2.837 1.00 66.12 204 GLY A C 1
ATOM 1660 O O . GLY A 1 204 ? 20.558 24.220 3.572 1.00 66.12 204 GLY A O 1
ATOM 1661 N N . CYS A 1 205 ? 19.259 22.419 3.231 1.00 62.56 205 CYS A N 1
ATOM 1662 C CA . CYS A 1 205 ? 19.359 21.866 4.586 1.00 62.56 205 CYS A CA 1
ATOM 1663 C C . CYS A 1 205 ? 20.573 20.935 4.804 1.00 62.56 205 CYS A C 1
ATOM 1665 O O . CYS A 1 205 ? 20.773 20.467 5.924 1.00 62.56 205 CYS A O 1
ATOM 1667 N N . GLU A 1 206 ? 21.382 20.661 3.772 1.00 57.62 206 GLU A N 1
ATOM 1668 C CA . GLU A 1 206 ? 22.576 19.798 3.843 1.00 57.62 206 GLU A CA 1
ATOM 1669 C C . GLU A 1 206 ? 23.901 20.585 3.836 1.00 57.62 206 GLU A C 1
ATOM 1671 O O . GLU A 1 206 ? 24.040 21.617 3.175 1.00 57.62 206 GLU A O 1
ATOM 1676 N N . TYR A 1 207 ? 24.906 20.058 4.552 1.00 51.31 207 TYR A N 1
ATOM 1677 C CA . TYR A 1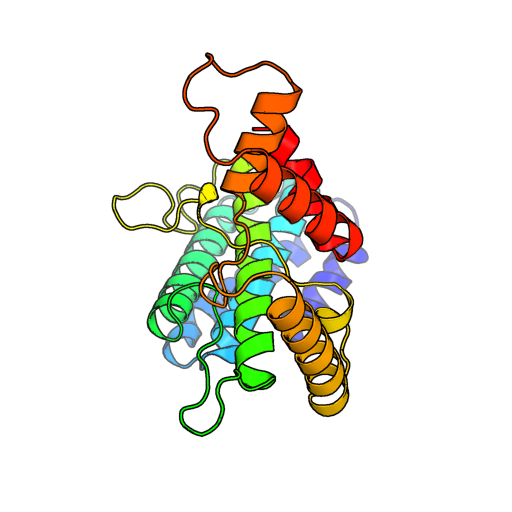 207 ? 26.304 20.489 4.436 1.00 51.31 207 TYR A CA 1
ATOM 1678 C C . TYR A 1 207 ? 26.893 20.015 3.094 1.00 51.31 207 TYR A C 1
ATOM 1680 O O . TYR A 1 207 ? 26.607 18.895 2.676 1.00 51.31 207 TYR A O 1
ATOM 1688 N N . PRO A 1 208 ? 27.731 20.823 2.415 1.00 49.41 208 PRO A N 1
ATOM 1689 C CA . PRO A 1 208 ? 28.200 20.513 1.073 1.00 49.41 208 PRO A CA 1
ATOM 1690 C C . PRO A 1 208 ? 29.280 19.432 1.119 1.00 49.41 208 PRO A C 1
ATOM 1692 O O . PRO A 1 208 ? 30.464 19.747 1.231 1.00 49.41 208 PRO A O 1
ATOM 1695 N N . ASP A 1 209 ? 28.894 18.166 0.983 1.00 50.25 209 ASP A N 1
ATOM 1696 C CA . ASP A 1 209 ? 29.829 17.142 0.530 1.00 50.25 209 ASP A CA 1
ATOM 1697 C C . ASP A 1 209 ? 29.171 16.160 -0.451 1.00 50.25 209 ASP A C 1
ATOM 1699 O O . ASP A 1 209 ? 28.071 15.668 -0.229 1.00 50.25 209 ASP A O 1
ATOM 1703 N N . MET A 1 210 ? 29.905 15.876 -1.531 1.00 47.72 210 MET A N 1
ATOM 1704 C CA . MET A 1 210 ? 29.633 14.919 -2.618 1.00 47.72 210 MET A CA 1
ATOM 1705 C C . MET A 1 210 ? 28.737 15.337 -3.806 1.00 47.72 210 MET A C 1
ATOM 1707 O O . MET A 1 210 ? 27.805 14.637 -4.194 1.00 47.72 210 MET A O 1
ATOM 1711 N N . ARG A 1 211 ? 29.174 16.372 -4.539 1.00 52.81 211 ARG A N 1
ATOM 1712 C CA . ARG A 1 211 ? 28.750 16.671 -5.928 1.00 52.81 211 ARG A CA 1
ATOM 1713 C C . ARG A 1 211 ? 29.310 15.683 -6.969 1.00 52.81 211 ARG A C 1
ATOM 1715 O O . ARG A 1 211 ? 30.209 16.054 -7.730 1.00 52.81 211 ARG A O 1
ATOM 1722 N N . LYS A 1 212 ? 28.878 14.416 -7.005 1.00 51.66 212 LYS A N 1
ATOM 1723 C CA . LYS A 1 212 ? 29.390 13.471 -8.032 1.00 51.66 212 LYS A CA 1
ATOM 1724 C C . LYS A 1 212 ? 28.381 12.663 -8.855 1.00 51.66 212 LYS A C 1
ATOM 1726 O O . LYS A 1 212 ? 28.831 12.043 -9.811 1.00 51.66 212 LYS A O 1
ATOM 1731 N N . ASP A 1 213 ? 27.072 12.736 -8.615 1.00 54.28 213 ASP A N 1
ATOM 1732 C CA . ASP A 1 213 ? 26.072 12.155 -9.544 1.00 54.28 213 ASP A CA 1
ATOM 1733 C C . ASP A 1 213 ? 24.717 12.901 -9.498 1.00 54.28 213 ASP A C 1
ATOM 1735 O O . ASP A 1 213 ? 23.651 12.309 -9.356 1.00 54.28 213 ASP A O 1
ATOM 1739 N N . GLU A 1 214 ? 24.761 14.239 -9.539 1.00 59.03 214 GLU A N 1
ATOM 1740 C CA . GLU A 1 214 ? 23.593 15.107 -9.290 1.00 59.03 214 GLU A CA 1
ATOM 1741 C C . GLU A 1 214 ? 22.623 15.187 -10.481 1.00 59.03 214 GLU A C 1
ATOM 1743 O O . GLU A 1 214 ? 21.407 15.166 -10.290 1.00 59.03 214 GLU A O 1
ATOM 1748 N N . SER A 1 215 ? 23.133 15.219 -11.719 1.00 63.22 215 SER A N 1
ATOM 1749 C CA . SER A 1 215 ? 22.281 15.372 -12.909 1.00 63.22 215 SER A CA 1
ATOM 1750 C C . SER A 1 215 ? 21.403 14.145 -13.154 1.00 63.22 215 SER A C 1
ATOM 1752 O O . SER A 1 215 ? 20.225 14.273 -13.467 1.00 63.22 215 SER A O 1
ATOM 1754 N N . GLY A 1 216 ? 21.949 12.940 -12.953 1.00 73.81 216 GLY A N 1
ATOM 1755 C CA . GLY A 1 216 ? 21.215 11.696 -13.183 1.00 73.81 216 GLY A CA 1
ATOM 1756 C C . GLY A 1 216 ? 20.121 11.424 -12.147 1.00 73.81 216 GLY A C 1
ATOM 1757 O O . GLY A 1 216 ? 19.168 10.704 -12.450 1.00 73.81 216 GLY A O 1
ATOM 1758 N N . LEU A 1 217 ? 20.251 11.972 -10.934 1.00 81.69 217 LEU A N 1
ATOM 1759 C CA . LEU A 1 217 ? 19.232 11.870 -9.891 1.00 81.69 217 LEU A CA 1
ATOM 1760 C C . LEU A 1 217 ? 18.085 12.858 -10.134 1.00 81.69 217 LEU A C 1
ATOM 1762 O O . LEU A 1 217 ? 16.925 12.451 -10.096 1.00 81.69 217 LEU A O 1
ATOM 1766 N N . GLU A 1 218 ? 18.393 14.124 -10.436 1.00 83.81 218 GLU A N 1
ATOM 1767 C CA . GLU A 1 218 ? 17.372 15.133 -10.752 1.00 83.81 218 GLU A CA 1
ATOM 1768 C C . GLU A 1 218 ? 16.569 14.751 -12.004 1.00 83.81 218 GLU A C 1
ATOM 1770 O O . GLU A 1 218 ? 15.337 14.799 -11.977 1.00 83.81 218 GLU A O 1
ATOM 1775 N N . ASP A 1 219 ? 17.233 14.273 -13.061 1.00 84.00 219 ASP A N 1
ATOM 1776 C CA . ASP A 1 219 ? 16.562 13.785 -14.271 1.00 84.00 219 ASP A CA 1
ATOM 1777 C C . ASP A 1 219 ? 15.688 12.556 -13.985 1.00 84.00 219 ASP A C 1
ATOM 1779 O O . ASP A 1 219 ? 14.559 12.456 -14.478 1.00 84.00 219 ASP A O 1
ATOM 1783 N N . GLY A 1 220 ? 16.181 11.628 -13.156 1.00 85.00 220 GLY A N 1
ATOM 1784 C CA . GLY A 1 220 ? 15.440 10.439 -12.738 1.00 85.00 220 GLY A CA 1
ATOM 1785 C C . GLY A 1 220 ? 14.169 10.794 -11.968 1.00 85.00 220 GLY A C 1
ATOM 1786 O O . GLY A 1 220 ? 13.086 10.305 -12.301 1.00 85.00 220 GLY A O 1
ATOM 1787 N N . ILE A 1 221 ? 14.283 11.674 -10.970 1.00 88.31 221 ILE A N 1
ATOM 1788 C CA . ILE A 1 221 ? 13.148 12.152 -10.171 1.00 88.31 221 ILE A CA 1
ATOM 1789 C C . ILE A 1 221 ? 12.173 12.930 -11.054 1.00 88.31 221 ILE A C 1
ATOM 1791 O O . ILE A 1 221 ? 10.970 12.677 -11.003 1.00 88.31 221 ILE A O 1
ATOM 1795 N N . GLY A 1 222 ? 12.671 13.820 -11.915 1.00 88.25 222 GLY A N 1
ATOM 1796 C CA . GLY A 1 222 ? 11.848 14.594 -12.840 1.00 88.25 222 GLY A CA 1
ATOM 1797 C C . GLY A 1 222 ? 11.098 13.722 -13.849 1.00 88.25 222 GLY A C 1
ATOM 1798 O O . GLY A 1 222 ? 9.962 14.036 -14.206 1.00 88.25 222 GLY A O 1
ATOM 1799 N N . LYS A 1 223 ? 11.690 12.608 -14.298 1.00 88.44 223 LYS A N 1
ATOM 1800 C CA . LYS A 1 223 ? 10.999 11.606 -15.122 1.00 88.44 223 LYS A CA 1
ATOM 1801 C C . LYS A 1 223 ? 9.916 10.891 -14.321 1.00 88.44 223 LYS A C 1
ATOM 1803 O O . LYS A 1 223 ? 8.770 10.856 -14.762 1.00 88.44 223 LYS A O 1
ATOM 1808 N N . TRP A 1 224 ? 10.252 10.380 -13.138 1.00 90.94 224 TRP A N 1
ATOM 1809 C CA . TRP A 1 224 ? 9.291 9.684 -12.283 1.00 90.94 224 TRP A CA 1
ATOM 1810 C C . TRP A 1 224 ? 8.081 10.568 -11.938 1.00 90.94 224 TRP A C 1
ATOM 1812 O O . TRP A 1 224 ? 6.944 10.134 -12.092 1.00 90.94 224 TRP A O 1
ATOM 1822 N N . GLN A 1 225 ? 8.299 11.841 -11.598 1.00 91.31 225 GLN A N 1
ATOM 1823 C CA . GLN A 1 225 ? 7.228 12.803 -11.303 1.00 91.31 225 GLN A CA 1
ATOM 1824 C C . GLN A 1 225 ? 6.280 13.069 -12.485 1.00 91.31 225 GLN A C 1
ATOM 1826 O O . GLN A 1 225 ? 5.127 13.431 -12.267 1.00 91.31 225 GLN A O 1
ATOM 1831 N N . LYS A 1 226 ? 6.735 12.907 -13.735 1.00 90.94 226 LYS A N 1
ATOM 1832 C CA . LYS A 1 226 ? 5.876 13.044 -14.929 1.00 90.94 226 LYS A CA 1
ATOM 1833 C C . LYS A 1 226 ? 5.008 11.813 -15.171 1.00 90.94 226 LYS A C 1
ATOM 1835 O O . LYS A 1 226 ? 3.963 11.924 -15.804 1.00 90.94 226 LYS A O 1
ATOM 1840 N N . GLU A 1 227 ? 5.464 10.653 -14.711 1.00 91.12 227 GLU A N 1
ATOM 1841 C CA . GLU A 1 227 ? 4.833 9.356 -14.960 1.00 91.12 227 GLU A CA 1
ATOM 1842 C C . GLU A 1 227 ? 4.010 8.857 -13.765 1.00 91.12 227 GLU A C 1
ATOM 1844 O O . GLU A 1 227 ? 3.232 7.918 -13.923 1.00 91.12 227 GLU A O 1
ATOM 1849 N N . MET A 1 228 ? 4.180 9.447 -12.578 1.00 92.69 228 MET A N 1
ATOM 1850 C CA . MET A 1 228 ? 3.518 9.007 -11.351 1.00 92.69 228 MET A CA 1
ATOM 1851 C C . MET A 1 228 ? 1.996 9.200 -11.384 1.00 92.69 228 MET A C 1
ATOM 1853 O O . MET A 1 228 ? 1.460 10.095 -12.039 1.00 92.69 228 MET A O 1
ATOM 1857 N N . ASP A 1 229 ? 1.298 8.359 -10.628 1.00 95.06 229 ASP A N 1
ATOM 1858 C CA . ASP A 1 229 ? -0.131 8.497 -10.366 1.00 95.06 229 ASP A CA 1
ATOM 1859 C C . ASP A 1 229 ? -0.405 9.324 -9.097 1.00 95.06 229 ASP A C 1
ATOM 1861 O O . ASP A 1 229 ? 0.495 9.883 -8.467 1.00 95.06 229 ASP A O 1
ATOM 1865 N N . GLU A 1 230 ? -1.674 9.405 -8.708 1.00 95.62 230 GLU A N 1
ATOM 1866 C CA . GLU A 1 230 ? -2.141 10.138 -7.533 1.00 95.62 230 GLU A CA 1
ATOM 1867 C C . GLU A 1 230 ? -1.531 9.588 -6.229 1.00 95.62 230 GLU A C 1
ATOM 1869 O O . GLU A 1 230 ? -1.319 10.339 -5.276 1.00 95.62 230 GLU A O 1
ATOM 1874 N N . PHE A 1 231 ? -1.202 8.291 -6.182 1.00 94.38 231 PHE A N 1
ATOM 1875 C CA . PHE A 1 231 ? -0.503 7.701 -5.042 1.00 94.38 231 PHE A CA 1
ATOM 1876 C C . PHE A 1 231 ? 0.968 8.128 -5.008 1.00 94.38 231 PHE A C 1
ATOM 1878 O O . PHE A 1 231 ? 1.478 8.497 -3.952 1.00 94.38 231 PHE A O 1
ATOM 1885 N N . GLY A 1 232 ? 1.645 8.148 -6.156 1.00 93.50 232 GLY A N 1
ATOM 1886 C CA . GLY A 1 232 ? 2.995 8.695 -6.264 1.00 93.50 232 GLY A CA 1
ATOM 1887 C C . GLY A 1 232 ? 3.066 10.173 -5.865 1.00 93.50 232 GLY A C 1
ATOM 1888 O O . GLY A 1 232 ? 3.993 10.560 -5.158 1.00 93.50 232 GLY A O 1
ATOM 1889 N N . MET A 1 233 ? 2.048 10.978 -6.194 1.00 94.19 233 MET A N 1
ATOM 1890 C CA . MET A 1 233 ? 1.952 12.365 -5.712 1.00 94.19 233 MET A CA 1
ATOM 1891 C C . MET A 1 233 ? 1.923 12.441 -4.183 1.00 94.19 233 MET A C 1
ATOM 1893 O O . MET A 1 233 ? 2.629 13.263 -3.603 1.00 94.19 233 MET A O 1
ATOM 1897 N N . LEU A 1 234 ? 1.150 11.573 -3.519 1.00 92.88 234 LEU A N 1
ATOM 1898 C CA . LEU A 1 234 ? 1.121 11.499 -2.055 1.00 92.88 234 LEU A CA 1
ATOM 1899 C C . LEU A 1 234 ? 2.505 11.155 -1.486 1.00 92.88 234 LEU A C 1
ATOM 1901 O O . LEU A 1 234 ? 2.970 11.827 -0.570 1.00 92.88 234 LEU A O 1
ATOM 1905 N N . VAL A 1 235 ? 3.183 10.155 -2.057 1.00 92.00 235 VAL A N 1
ATOM 1906 C CA . VAL A 1 235 ? 4.545 9.769 -1.649 1.00 92.00 235 VAL A CA 1
ATOM 1907 C C . VAL A 1 235 ? 5.522 10.942 -1.806 1.00 92.00 235 VAL A C 1
ATOM 1909 O O . VAL A 1 235 ? 6.317 11.203 -0.905 1.00 92.00 235 VAL A O 1
ATOM 1912 N N . ALA A 1 236 ? 5.434 11.690 -2.908 1.00 91.88 236 ALA A N 1
ATOM 1913 C CA . ALA A 1 236 ? 6.264 12.869 -3.150 1.00 91.88 236 ALA A CA 1
ATOM 1914 C C . ALA A 1 236 ? 5.987 14.019 -2.166 1.00 91.88 236 ALA A C 1
ATOM 1916 O O . ALA A 1 236 ? 6.910 14.727 -1.781 1.00 91.88 236 ALA A O 1
ATOM 1917 N N . LEU A 1 237 ? 4.735 14.209 -1.743 1.00 90.25 237 LEU A N 1
ATOM 1918 C CA . LEU A 1 237 ? 4.389 15.203 -0.723 1.00 90.25 237 LEU A CA 1
ATOM 1919 C C . LEU A 1 237 ? 4.922 14.803 0.655 1.00 90.25 237 LEU A C 1
ATOM 1921 O O . LEU A 1 237 ? 5.420 15.642 1.396 1.00 90.25 237 LEU A O 1
ATOM 1925 N N . CYS A 1 238 ? 4.858 13.520 1.009 1.00 88.12 238 CYS A N 1
ATOM 1926 C CA . CYS A 1 238 ? 5.376 13.055 2.294 1.00 88.12 238 CYS A CA 1
ATOM 1927 C C . CYS A 1 238 ? 6.895 13.233 2.416 1.00 88.12 238 CYS A C 1
ATOM 1929 O O . CYS A 1 238 ? 7.389 13.485 3.515 1.00 88.12 238 CYS A O 1
ATOM 1931 N N . SER A 1 239 ? 7.640 13.178 1.307 1.00 87.56 239 SER A N 1
ATOM 1932 C CA . SER A 1 239 ? 9.099 13.345 1.330 1.00 87.56 239 SER A CA 1
ATOM 1933 C C . SER A 1 239 ? 9.556 14.782 1.568 1.00 87.56 239 SER A C 1
ATOM 1935 O O . SER A 1 239 ? 10.750 15.003 1.748 1.00 87.56 239 SER A O 1
ATOM 1937 N N . THR A 1 240 ? 8.647 15.762 1.596 1.00 84.75 240 THR A N 1
ATOM 1938 C CA . THR A 1 240 ? 8.966 17.143 1.998 1.00 84.75 240 THR A CA 1
ATOM 1939 C C . THR A 1 240 ? 8.790 17.384 3.499 1.00 84.75 240 THR A C 1
ATOM 1941 O O . THR A 1 240 ? 9.109 18.468 3.975 1.00 84.75 240 THR A O 1
ATOM 1944 N N . ILE A 1 241 ? 8.215 16.425 4.232 1.00 76.12 241 ILE A N 1
ATOM 1945 C CA . ILE A 1 241 ? 7.910 16.549 5.669 1.00 76.12 241 ILE A CA 1
ATOM 1946 C C . ILE A 1 241 ? 9.119 16.136 6.537 1.00 76.12 241 ILE A C 1
ATOM 1948 O O . ILE A 1 241 ? 9.170 16.486 7.715 1.00 76.12 241 ILE A O 1
ATOM 1952 N N . VAL A 1 242 ? 10.084 15.410 5.956 1.00 63.38 242 VAL A N 1
ATOM 1953 C CA . VAL A 1 242 ? 11.220 14.741 6.630 1.00 63.38 242 VAL A CA 1
ATOM 1954 C C . VAL A 1 242 ? 12.544 15.488 6.454 1.00 63.38 242 VAL A C 1
ATOM 1956 O O . VAL A 1 242 ? 12.775 16.041 5.359 1.00 63.38 242 VAL A O 1
#

Foldseek 3Di:
DVLLVVLVVCLVPDDPPPCVSVVSLVVVLVVLQVCVVVDDLVSLLVLLLSLLVVVVSDVVNPDPNCVVCVCSLLSSQLSNQVSVVVNCVVPNALDQDADPVDNHHQLVSNLSSLSSLLSVLSVVLVVVVDVRCSHHPQPDDPGDHQQARFQHDFPQLNPQPDRVSNVVVVVVVVVVVVVPDPPPPPDDGHGLNLLLVVLCVVVVNDDDDDPDCPPVSVVNVVVCVVRDDPSSVVSSVSSNVD

Sequence (242 aa):
MTTCQDITRKFASRKAGDLSVWNAIASEQERIYDQRGSFDKWLHLLSAQAMTMYLLMLAAEGESVLTHHPNIPITLLFTLGSNFRELNRISPGFMAAKEPSSDRPTWENWIFVESKLRTAAVYFILALQFDVDFGLPCSRKGDYEFEDVDLPAAKILWEAKNEQSWRKEYDQIEQARDDFIPVRTSEARLKYGDLVKFNKQKCGCEYPDMRKDESGLEDGIGKWQKEMDEFGMLVALCSTIV